Protein AF-A0ABD3TXV8-F1 (afdb_monomer)

Sequence (220 aa):
MASQEYPRRQKPVPALRGAANGRSPSETPSPRGVTNYAPSMDYSQDRVADPMIFTNEQMNDFKAKTVLKEAVDAVVNSFAKHTHGYGRADNPNTGIGAFRFMLEANRGR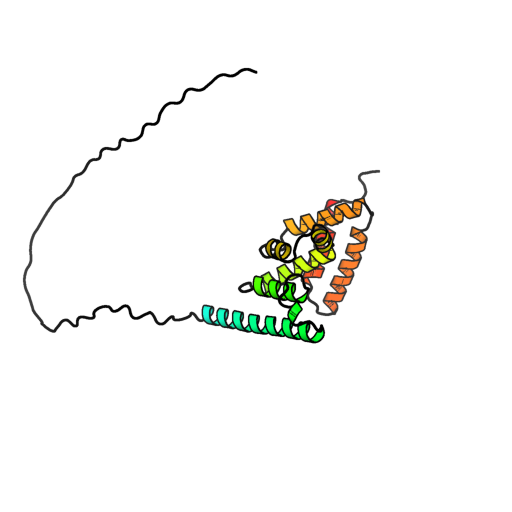TMLEFQELMTVFQLLHWNGSLKAMRERNCSRQEVLAHYSHRALDDDMRSQMALDWIAREQEAHGIIAKELVIAEKELETARLAGRELRFFKEKRDILALALSQIGPAESLA

Radius of gyration: 34.07 Å; Cα contacts (8 Å, |Δi|>4): 120; chains: 1; bounding box: 83×79×76 Å

Solvent-accessible surface area (backbone atoms only — not comparable to full-atom values): 13868 Å² total; per-residue (Å²): 142,82,88,84,83,85,83,91,85,79,91,89,85,89,88,86,83,87,84,88,90,89,84,89,87,90,89,88,85,87,86,90,87,84,89,83,92,82,83,88,79,8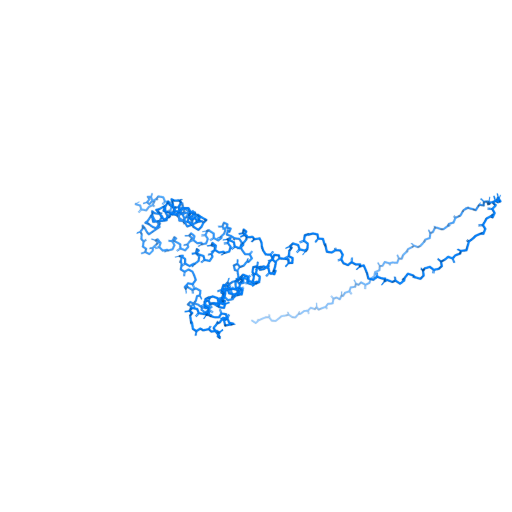3,72,78,81,71,83,69,74,73,77,82,76,68,48,74,64,58,52,49,49,52,50,51,56,48,55,48,49,53,51,51,51,49,53,52,50,53,50,28,67,75,64,82,32,75,83,40,48,81,36,54,91,32,78,54,9,39,49,51,51,52,56,61,75,47,66,94,56,54,71,64,59,51,50,44,43,53,37,50,54,51,49,35,51,73,76,38,51,52,57,54,38,49,76,69,68,51,48,68,64,57,53,47,62,65,44,69,84,48,74,88,42,71,68,57,43,50,54,54,12,51,60,50,48,58,45,32,76,79,38,78,63,46,55,65,53,50,37,57,51,31,52,52,50,33,51,54,30,56,77,67,72,45,84,54,64,57,37,50,52,55,33,51,30,39,53,51,28,51,66,75,69,53,75,98,76,85,84,126

Foldseek 3Di:
DDDDDDDDDDDDDDDDDDDDDDDDDDDDDDDDDDDDDDDDDDDPPDCDPDPPPQPPVNVVLVVVLVVLVVVLCVVLVVVCVVPVHPPQLCPCQHPNVVSSVLSVLCRPPDPVLSVQLVLLVVLCVVLCVVVVCVVVVNGSVNVCVVSSVDGCDPVVLVVSLVSVLVVCVVPPCPLVVQLVVLVVVLVVCVVVVHDRSNSVSSNVSSVVSDVVVPPPPPPD

Organism: Sinanodonta woodiana (NCBI:txid1069815)

Structure (mmCIF, N/CA/C/O backbone):
data_AF-A0ABD3TXV8-F1
#
_entry.id   AF-A0ABD3TXV8-F1
#
loop_
_atom_site.group_PDB
_atom_site.id
_atom_site.type_symbol
_atom_site.label_atom_id
_atom_site.label_alt_id
_atom_site.label_comp_id
_atom_site.label_asym_id
_atom_site.label_entity_id
_atom_site.label_seq_id
_atom_site.pdbx_PDB_ins_code
_atom_site.Cartn_x
_atom_site.Cartn_y
_atom_site.Cartn_z
_atom_site.occupancy
_atom_site.B_iso_or_equiv
_atom_site.auth_seq_id
_atom_site.auth_comp_id
_atom_site.auth_asym_id
_atom_site.auth_atom_id
_atom_site.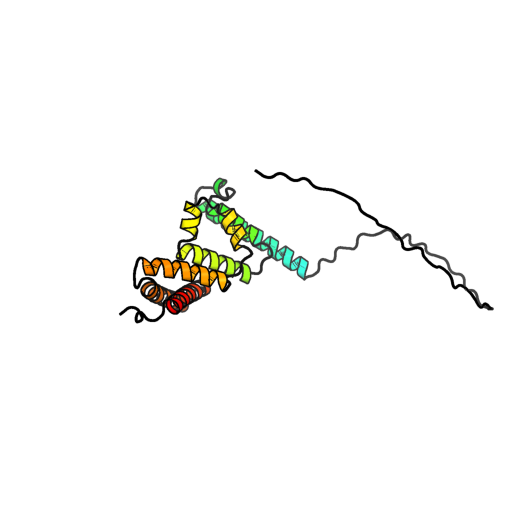pdbx_PDB_model_num
ATOM 1 N N . MET A 1 1 ? 45.110 23.191 27.241 1.00 42.59 1 MET A N 1
ATOM 2 C CA . MET A 1 1 ? 46.502 23.332 26.768 1.00 42.59 1 MET A CA 1
ATOM 3 C C . MET A 1 1 ? 47.372 22.353 27.537 1.00 42.59 1 MET A C 1
ATOM 5 O O . MET A 1 1 ? 47.633 22.591 28.704 1.00 42.59 1 MET A O 1
ATOM 9 N N . ALA A 1 2 ? 47.750 21.245 26.904 1.00 41.25 2 ALA A N 1
ATOM 10 C CA . ALA A 1 2 ? 48.888 20.409 27.281 1.00 41.25 2 ALA A CA 1
ATOM 11 C C . ALA A 1 2 ? 49.224 19.565 26.045 1.00 41.25 2 ALA A C 1
ATOM 13 O O . ALA A 1 2 ? 48.528 18.607 25.722 1.00 41.25 2 ALA A O 1
ATOM 14 N N . SER A 1 3 ? 50.219 20.030 25.296 1.00 38.28 3 SER A N 1
ATOM 15 C CA . SER A 1 3 ? 50.853 19.309 24.197 1.00 38.28 3 SER A CA 1
ATOM 16 C C . SER A 1 3 ? 51.766 18.235 24.775 1.00 38.28 3 SER A C 1
ATOM 18 O O . SER A 1 3 ? 52.514 18.536 25.703 1.00 38.28 3 SER A O 1
ATOM 20 N N . GLN A 1 4 ? 51.787 17.039 24.189 1.00 41.47 4 GLN A N 1
ATOM 21 C CA . GLN A 1 4 ? 53.011 16.239 24.153 1.00 41.47 4 GLN A CA 1
ATOM 22 C C . GLN A 1 4 ? 53.000 15.256 22.978 1.00 41.47 4 GLN A C 1
ATOM 24 O O . GLN A 1 4 ? 52.029 14.544 22.732 1.00 41.47 4 GLN A O 1
ATOM 29 N N . GLU A 1 5 ? 54.089 15.329 22.220 1.00 39.56 5 GLU A N 1
ATOM 30 C CA . GLU A 1 5 ? 54.368 14.666 20.953 1.00 39.56 5 GLU A CA 1
ATOM 31 C C . GLU A 1 5 ? 54.795 13.195 21.097 1.00 39.56 5 GLU A C 1
ATOM 33 O O . GLU A 1 5 ? 55.232 12.728 22.145 1.00 39.56 5 GLU A O 1
ATOM 38 N N . TYR A 1 6 ? 54.671 12.507 19.959 1.00 37.28 6 TYR A N 1
ATOM 39 C CA . TYR A 1 6 ? 55.022 11.127 19.609 1.00 37.28 6 TYR A CA 1
ATOM 40 C C . TYR A 1 6 ? 56.440 10.653 19.989 1.00 37.28 6 TYR A C 1
ATOM 42 O O . TYR A 1 6 ? 57.370 11.447 20.124 1.00 37.28 6 TYR A O 1
ATOM 50 N N . PRO A 1 7 ? 56.668 9.328 19.873 1.00 50.53 7 PRO A N 1
ATOM 51 C CA . PRO A 1 7 ? 57.601 8.922 18.819 1.00 50.53 7 PRO A CA 1
ATOM 52 C C . PRO A 1 7 ? 57.093 7.785 17.911 1.00 50.53 7 PRO A C 1
ATOM 54 O O . PRO A 1 7 ? 56.558 6.770 18.349 1.00 50.53 7 PRO A O 1
ATOM 57 N N . ARG A 1 8 ? 57.342 7.954 16.602 1.00 47.69 8 ARG A N 1
ATOM 58 C CA . ARG A 1 8 ? 57.384 6.883 15.589 1.00 47.69 8 ARG A CA 1
ATOM 59 C C . ARG A 1 8 ? 58.572 5.946 15.838 1.00 47.69 8 ARG A C 1
ATOM 61 O O . ARG A 1 8 ? 59.644 6.439 16.174 1.00 47.69 8 ARG A O 1
ATOM 68 N N . ARG A 1 9 ? 58.414 4.666 15.462 1.00 38.50 9 ARG A N 1
ATOM 69 C CA . ARG A 1 9 ? 59.369 3.727 14.796 1.00 38.50 9 ARG A CA 1
ATOM 70 C C . ARG A 1 9 ? 58.836 2.298 15.017 1.00 38.50 9 ARG A C 1
ATOM 72 O O . ARG A 1 9 ? 58.237 2.056 16.048 1.00 38.50 9 ARG A O 1
ATOM 79 N N . GLN A 1 10 ? 58.985 1.276 14.180 1.00 37.91 10 GLN A N 1
ATOM 80 C CA . GLN A 1 10 ? 59.489 1.017 12.826 1.00 37.91 10 GLN A CA 1
ATOM 81 C C . GLN A 1 10 ? 59.036 -0.436 12.523 1.00 37.91 10 GLN A C 1
ATOM 83 O O . GLN A 1 10 ? 58.938 -1.249 13.440 1.00 37.91 10 GLN A O 1
ATOM 88 N N . LYS A 1 11 ? 58.742 -0.765 11.259 1.00 49.22 11 LYS A N 1
ATOM 89 C CA . LYS A 1 11 ? 58.414 -2.135 10.808 1.00 49.22 11 LYS A CA 1
ATOM 90 C C . LYS A 1 11 ? 59.613 -3.086 10.972 1.00 49.22 11 LYS A C 1
ATOM 92 O O . LYS A 1 11 ? 60.744 -2.634 10.794 1.00 49.22 11 LYS A O 1
ATOM 97 N N . PRO A 1 12 ? 59.361 -4.399 11.121 1.00 39.66 12 PRO A N 1
ATOM 98 C CA . PRO A 1 12 ? 60.116 -5.357 10.308 1.00 39.66 12 PRO A CA 1
ATOM 99 C C . PRO A 1 12 ? 59.271 -6.527 9.755 1.00 39.66 12 PRO A C 1
ATOM 101 O O . PRO A 1 12 ? 58.493 -7.162 10.456 1.00 39.66 12 PRO A O 1
ATOM 104 N N . VAL A 1 13 ? 59.492 -6.825 8.476 1.00 44.31 13 VAL A N 1
ATOM 105 C CA . VAL A 1 13 ? 59.255 -8.086 7.733 1.00 44.31 13 VAL A CA 1
ATOM 106 C C . VAL A 1 13 ? 60.490 -8.178 6.805 1.00 44.31 13 VAL A C 1
ATOM 108 O O . VAL A 1 13 ? 60.903 -7.089 6.386 1.00 44.31 13 VAL A O 1
ATOM 111 N N . PRO A 1 14 ? 61.120 -9.325 6.436 1.00 44.91 14 PRO A N 1
ATOM 112 C CA . PRO A 1 14 ? 60.673 -10.737 6.432 1.00 44.91 14 PRO A CA 1
ATOM 113 C C . PRO A 1 14 ? 61.696 -11.766 6.985 1.00 44.91 14 PRO A C 1
ATOM 115 O O . PRO A 1 14 ? 62.888 -11.493 7.065 1.00 44.91 14 PRO A O 1
ATOM 118 N N . ALA A 1 15 ? 61.263 -13.014 7.214 1.00 39.38 15 ALA A N 1
ATOM 119 C CA . ALA A 1 15 ? 62.119 -14.194 7.018 1.00 39.38 15 ALA A CA 1
ATOM 120 C C . ALA A 1 15 ? 61.286 -15.483 6.898 1.00 39.38 15 ALA A C 1
ATOM 122 O O . ALA A 1 15 ? 60.708 -15.935 7.879 1.00 39.38 15 ALA A O 1
ATOM 123 N N . LEU A 1 16 ? 61.288 -16.121 5.725 1.00 40.47 16 LEU A N 1
ATOM 124 C CA . LEU A 1 16 ? 61.148 -17.576 5.627 1.00 40.47 16 LEU A CA 1
ATOM 125 C C . LEU A 1 16 ? 62.055 -18.075 4.500 1.00 40.47 16 LEU A C 1
ATOM 127 O O . LEU A 1 16 ? 61.792 -17.900 3.312 1.00 40.47 16 LEU A O 1
ATOM 131 N N . ARG A 1 17 ? 63.193 -18.622 4.935 1.00 38.59 17 ARG A N 1
ATOM 132 C CA . ARG A 1 17 ? 64.198 -19.329 4.143 1.00 38.59 17 ARG A CA 1
ATOM 133 C C . ARG A 1 17 ? 63.781 -20.800 4.068 1.00 38.59 17 ARG A C 1
ATOM 135 O O . ARG A 1 17 ? 63.318 -21.349 5.062 1.00 38.59 17 ARG A O 1
ATOM 142 N N . GLY A 1 18 ? 63.904 -21.384 2.878 1.00 35.66 18 GLY A N 1
ATOM 143 C CA . GLY A 1 18 ? 63.295 -22.662 2.513 1.00 35.66 18 GLY A CA 1
ATOM 144 C C . GLY A 1 18 ? 64.024 -23.932 2.942 1.00 35.66 18 GLY A C 1
ATOM 145 O O . GLY A 1 18 ? 64.991 -23.896 3.694 1.00 35.66 18 GLY A O 1
ATOM 146 N N . ALA A 1 19 ? 63.571 -25.049 2.373 1.00 36.72 19 ALA A N 1
ATOM 147 C CA . ALA A 1 19 ? 64.350 -26.266 2.182 1.00 36.72 19 ALA A CA 1
ATOM 148 C C . ALA A 1 19 ? 63.732 -27.085 1.038 1.00 36.72 19 ALA A C 1
ATOM 150 O O . ALA A 1 19 ? 62.544 -27.397 1.043 1.00 36.72 19 ALA A O 1
ATOM 151 N N . ALA A 1 20 ? 64.566 -27.388 0.049 1.00 39.12 20 ALA A N 1
ATOM 152 C CA . ALA A 1 20 ? 64.325 -28.316 -1.042 1.00 39.12 20 ALA A CA 1
ATOM 153 C C . ALA A 1 20 ? 64.875 -29.709 -0.689 1.00 39.12 20 ALA A C 1
ATOM 155 O O . ALA A 1 20 ? 65.820 -29.797 0.093 1.00 39.12 20 ALA A O 1
ATOM 156 N N . ASN A 1 21 ? 64.333 -30.741 -1.349 1.00 35.41 21 ASN A N 1
ATOM 157 C CA . ASN A 1 21 ? 65.003 -31.918 -1.941 1.00 35.41 21 ASN A CA 1
ATOM 158 C C . ASN A 1 21 ? 64.356 -33.272 -1.624 1.00 35.41 21 ASN A C 1
ATOM 160 O O . ASN A 1 21 ? 64.093 -33.614 -0.478 1.00 35.41 21 ASN A O 1
ATOM 164 N N . GLY A 1 22 ? 64.233 -34.076 -2.684 1.00 33.47 22 GLY A N 1
ATOM 165 C CA . GLY A 1 22 ? 64.006 -35.519 -2.636 1.00 33.47 22 GLY A CA 1
ATOM 166 C C . GLY A 1 22 ? 63.578 -36.059 -4.001 1.00 33.47 22 GLY A C 1
ATOM 167 O O . GLY A 1 22 ? 62.389 -36.140 -4.280 1.00 33.47 22 GLY A O 1
ATOM 168 N N . ARG A 1 23 ? 64.545 -36.386 -4.870 1.00 33.34 23 ARG A N 1
ATOM 169 C CA . ARG A 1 23 ? 64.344 -36.968 -6.209 1.00 33.34 23 ARG A CA 1
ATOM 170 C C . ARG A 1 23 ? 64.958 -38.376 -6.265 1.00 33.34 23 ARG A C 1
ATOM 172 O O . ARG A 1 23 ? 66.046 -38.558 -5.723 1.00 33.34 23 ARG A O 1
ATOM 179 N N . SER A 1 24 ? 64.312 -39.242 -7.063 1.00 36.69 24 SER A N 1
ATOM 180 C CA . SER A 1 24 ? 64.870 -40.366 -7.862 1.00 36.69 24 SER A CA 1
ATOM 181 C C . SER A 1 24 ? 65.019 -41.754 -7.186 1.00 36.69 24 SER A C 1
ATOM 183 O O . SER A 1 24 ? 65.118 -41.812 -5.965 1.00 36.69 24 SER A O 1
ATOM 185 N N . PRO A 1 25 ? 65.256 -42.855 -7.948 1.00 53.69 25 PRO A N 1
ATOM 186 C CA . PRO A 1 25 ? 64.592 -43.342 -9.186 1.00 53.69 25 PRO A CA 1
ATOM 187 C C . PRO A 1 25 ? 64.448 -44.899 -9.247 1.00 53.69 25 PRO A C 1
ATOM 189 O O . PRO A 1 25 ? 65.089 -45.606 -8.476 1.00 53.69 25 PRO A O 1
ATOM 192 N N . SER A 1 26 ? 63.734 -45.458 -10.240 1.00 33.78 26 SER A N 1
ATOM 193 C CA . SER A 1 26 ? 64.112 -46.756 -10.852 1.00 33.78 26 SER A CA 1
ATOM 194 C C . SER A 1 26 ? 63.500 -46.971 -12.251 1.00 33.78 26 SER A C 1
ATOM 196 O O . SER A 1 26 ? 62.313 -46.749 -12.480 1.00 33.78 26 SER A O 1
ATOM 198 N N . GLU A 1 27 ? 64.364 -47.375 -13.189 1.00 32.62 27 GLU A N 1
ATOM 199 C CA . GLU A 1 27 ? 64.138 -47.709 -14.608 1.00 32.62 27 GLU A CA 1
ATOM 200 C C . GLU A 1 27 ? 63.971 -49.241 -14.790 1.00 32.62 27 GLU A C 1
ATOM 202 O O . GLU A 1 27 ? 64.503 -50.013 -13.993 1.00 32.62 27 GLU A O 1
ATOM 207 N N . THR A 1 28 ? 63.244 -49.755 -15.797 1.00 41.62 28 THR A N 1
ATOM 208 C CA . THR A 1 28 ? 63.727 -50.342 -17.091 1.00 41.62 28 THR A CA 1
ATOM 209 C C . THR A 1 28 ? 62.677 -51.402 -17.590 1.00 41.62 28 THR A C 1
ATOM 211 O O . THR A 1 28 ? 61.709 -51.631 -16.868 1.00 41.62 28 THR A O 1
ATOM 214 N N . PRO A 1 29 ? 62.794 -52.098 -18.756 1.00 46.06 29 PRO A N 1
ATOM 215 C CA . PRO A 1 29 ? 62.494 -51.635 -20.123 1.00 46.06 29 PRO A CA 1
ATOM 216 C C . PRO A 1 29 ? 61.572 -52.587 -20.972 1.00 46.06 29 PRO A C 1
ATOM 218 O O . PRO A 1 29 ? 61.241 -53.698 -20.573 1.00 46.06 29 PRO A O 1
ATOM 221 N N . SER A 1 30 ? 61.183 -52.126 -22.178 1.00 36.72 30 SER A N 1
ATOM 222 C CA . SER A 1 30 ? 60.400 -52.771 -23.289 1.00 36.72 30 SER A CA 1
ATOM 223 C C . SER A 1 30 ? 61.138 -53.967 -23.982 1.00 36.72 30 SER A C 1
ATOM 225 O O . SER A 1 30 ? 62.305 -54.122 -23.613 1.00 36.72 30 SER A O 1
ATOM 227 N N . PRO A 1 31 ? 60.638 -54.760 -25.005 1.00 50.16 31 PRO A N 1
ATOM 228 C CA . PRO A 1 31 ? 60.031 -54.271 -26.286 1.00 50.16 31 PRO A CA 1
ATOM 229 C C . PRO A 1 31 ? 59.167 -55.226 -27.215 1.00 50.16 31 PRO A C 1
ATOM 231 O O . PRO A 1 31 ? 59.093 -56.433 -27.010 1.00 50.16 31 PRO A O 1
ATOM 234 N N . ARG A 1 32 ? 58.683 -54.661 -28.357 1.00 33.69 32 ARG A N 1
ATOM 235 C CA . ARG A 1 32 ? 58.218 -55.253 -29.670 1.00 33.69 32 ARG A CA 1
ATOM 236 C C . ARG A 1 32 ? 56.814 -55.893 -29.718 1.00 33.69 32 ARG A C 1
ATOM 238 O O . ARG A 1 32 ? 56.471 -56.650 -28.832 1.00 33.69 32 ARG A O 1
ATOM 245 N N . GLY A 1 33 ? 55.947 -55.746 -30.729 1.00 30.88 33 GLY A N 1
ATOM 246 C CA . GLY A 1 33 ? 55.825 -55.050 -32.031 1.00 30.88 33 GLY A CA 1
ATOM 247 C C . GLY A 1 33 ? 54.326 -55.178 -32.429 1.00 30.88 33 GLY A C 1
ATOM 248 O O . GLY A 1 33 ? 53.629 -55.993 -31.840 1.00 30.88 33 GLY A O 1
ATOM 249 N N . VAL A 1 34 ? 53.694 -54.329 -33.241 1.00 37.25 34 VAL A N 1
ATOM 250 C CA . VAL A 1 34 ? 53.628 -54.373 -34.712 1.00 37.25 34 VAL A CA 1
ATOM 251 C C . VAL A 1 34 ? 53.023 -53.040 -35.180 1.00 37.25 34 VAL A C 1
ATOM 253 O O . VAL A 1 34 ? 52.082 -52.513 -34.593 1.00 37.25 34 VAL A O 1
ATOM 256 N N . THR A 1 35 ? 53.609 -52.509 -36.242 1.00 33.50 35 THR A N 1
ATOM 257 C CA . THR A 1 35 ? 53.256 -51.298 -36.983 1.00 33.50 35 THR A CA 1
ATOM 258 C C . THR A 1 35 ? 51.917 -51.414 -37.712 1.00 33.50 35 THR A C 1
ATOM 260 O O . THR A 1 35 ? 51.685 -52.429 -38.358 1.00 33.50 35 THR A O 1
ATOM 263 N N . ASN A 1 36 ? 51.126 -50.339 -37.751 1.00 34.50 36 ASN A N 1
ATOM 264 C CA . ASN A 1 36 ? 50.298 -50.008 -38.915 1.00 34.50 36 ASN A CA 1
ATOM 265 C C . ASN A 1 36 ? 50.259 -48.482 -39.090 1.00 34.50 36 ASN A C 1
ATOM 267 O O . ASN A 1 36 ? 49.802 -47.749 -38.218 1.00 34.50 36 ASN A O 1
ATOM 271 N N . TYR A 1 37 ? 50.804 -48.03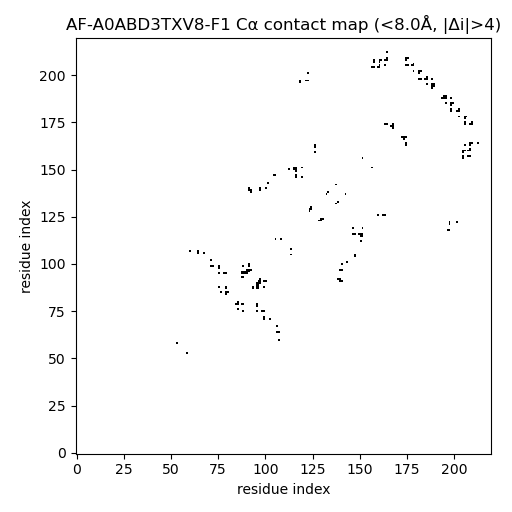2 -40.219 1.00 33.34 37 TYR A N 1
ATOM 272 C CA . TYR A 1 37 ? 50.767 -46.661 -40.720 1.00 33.34 37 TYR A CA 1
ATOM 273 C C . TYR A 1 37 ? 49.397 -46.370 -41.353 1.00 33.34 37 TYR A C 1
ATOM 275 O O . TYR A 1 37 ? 48.982 -47.112 -42.240 1.00 33.34 37 TYR A O 1
ATOM 283 N N . ALA A 1 38 ? 48.756 -45.261 -40.972 1.00 38.53 38 ALA A N 1
ATOM 284 C CA . ALA A 1 38 ? 47.851 -44.465 -41.816 1.00 38.53 38 ALA A CA 1
ATOM 285 C C . ALA A 1 38 ? 47.702 -43.044 -41.213 1.00 38.53 38 ALA A C 1
ATOM 287 O O . ALA A 1 38 ? 47.851 -42.895 -40.001 1.00 38.53 38 ALA A O 1
ATOM 288 N N . PRO A 1 39 ? 47.511 -41.992 -42.031 1.00 43.53 39 PRO A N 1
ATOM 289 C CA . PRO A 1 39 ? 48.156 -40.697 -41.819 1.00 43.53 39 PRO A CA 1
ATOM 290 C C . PRO A 1 39 ? 47.372 -39.701 -40.954 1.00 43.53 39 PRO A C 1
ATOM 292 O O . PRO A 1 39 ? 46.145 -39.683 -40.920 1.00 43.53 39 PRO A O 1
ATOM 295 N N . SER A 1 40 ? 48.143 -38.831 -40.299 1.00 43.00 40 SER A N 1
ATOM 296 C CA . SER A 1 40 ? 47.732 -37.670 -39.511 1.00 43.00 40 SER A CA 1
ATOM 297 C C . SER A 1 40 ? 46.898 -36.680 -40.328 1.00 43.00 40 SER A C 1
ATOM 299 O O . SER A 1 40 ? 47.413 -36.055 -41.257 1.00 43.00 40 SER A O 1
ATOM 301 N N . MET A 1 41 ? 45.636 -36.500 -39.940 1.00 40.38 41 MET A N 1
ATOM 302 C CA . MET A 1 41 ? 44.813 -35.370 -40.362 1.00 40.38 41 MET A CA 1
ATOM 303 C C . MET A 1 41 ? 44.948 -34.283 -39.292 1.00 40.38 41 MET A C 1
ATOM 305 O O . MET A 1 41 ? 44.376 -34.376 -38.208 1.00 40.38 41 MET A O 1
ATOM 309 N N . ASP A 1 42 ? 45.803 -33.310 -39.586 1.00 41.31 42 ASP A N 1
ATOM 310 C CA . ASP A 1 42 ? 45.979 -32.080 -38.823 1.00 41.31 42 ASP A CA 1
ATOM 311 C C . ASP A 1 42 ? 44.688 -31.253 -38.909 1.00 41.31 42 ASP A C 1
ATOM 313 O O . ASP A 1 42 ? 44.420 -30.597 -39.915 1.00 41.31 42 ASP A O 1
ATOM 317 N N . TYR A 1 43 ? 43.851 -31.331 -37.874 1.00 35.41 43 TYR A N 1
ATOM 318 C CA . TYR A 1 43 ? 42.832 -30.318 -37.630 1.00 35.41 43 TYR A CA 1
ATOM 319 C C . TYR A 1 43 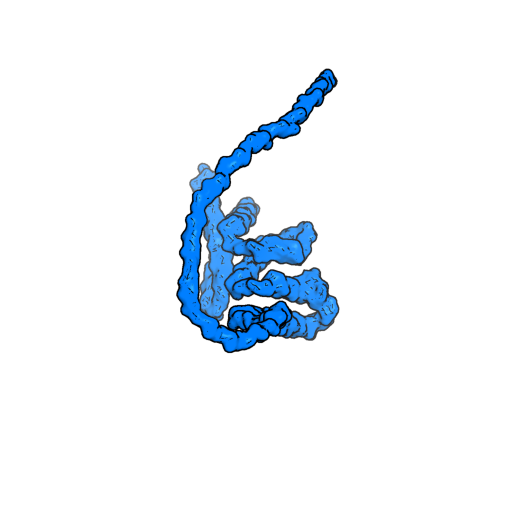? 43.446 -29.266 -36.717 1.00 35.41 43 TYR A C 1
ATOM 321 O O . TYR A 1 43 ? 43.371 -29.345 -35.490 1.00 35.41 43 TYR A O 1
ATOM 329 N N . SER A 1 44 ? 44.041 -28.260 -37.355 1.00 40.25 44 SER A N 1
ATOM 330 C CA . SER A 1 44 ? 44.192 -26.935 -36.772 1.00 40.25 44 SER A CA 1
ATOM 331 C C . SER A 1 44 ? 42.846 -26.534 -36.169 1.00 40.25 44 SER A C 1
ATOM 333 O O . SER A 1 44 ? 41.843 -26.387 -36.868 1.00 40.25 44 SER A O 1
ATOM 335 N N . GLN A 1 45 ? 42.815 -26.455 -34.841 1.00 39.94 45 GLN A N 1
ATOM 336 C CA . GLN A 1 45 ? 41.642 -26.107 -34.058 1.00 39.94 45 GLN A CA 1
ATOM 337 C C . GLN A 1 45 ? 41.387 -24.605 -34.190 1.00 39.94 45 GLN A C 1
ATOM 339 O O . GLN A 1 45 ? 41.663 -23.817 -33.285 1.00 39.94 45 GLN A O 1
ATOM 344 N N . ASP A 1 46 ? 40.864 -24.214 -35.349 1.00 36.81 46 ASP A N 1
ATOM 345 C CA . ASP A 1 46 ? 40.173 -22.948 -35.509 1.00 36.81 46 ASP A CA 1
ATOM 346 C C . ASP A 1 46 ? 38.995 -22.956 -34.536 1.00 36.81 46 ASP A C 1
ATOM 348 O O . ASP A 1 46 ? 38.116 -23.821 -34.587 1.00 36.81 46 ASP A O 1
ATOM 352 N N . ARG A 1 47 ? 39.006 -22.003 -33.598 1.00 51.19 47 ARG A N 1
ATOM 353 C CA . ARG A 1 47 ? 37.884 -21.707 -32.706 1.00 51.19 47 ARG A CA 1
ATOM 354 C C . ARG A 1 47 ? 36.714 -21.216 -33.553 1.00 51.19 47 ARG A C 1
ATOM 356 O O . ARG A 1 47 ? 36.474 -20.016 -33.666 1.00 51.19 47 ARG A O 1
ATOM 363 N N . VAL A 1 48 ? 35.999 -22.150 -34.164 1.00 37.12 48 VAL A N 1
ATOM 364 C CA . VAL A 1 48 ? 34.659 -21.917 -34.680 1.00 37.12 48 VAL A CA 1
ATOM 365 C C . VAL A 1 48 ? 33.809 -21.500 -33.488 1.00 37.12 48 VAL A C 1
ATOM 367 O O . VAL A 1 48 ? 33.770 -22.187 -32.468 1.00 37.12 48 VAL A O 1
ATOM 370 N N . ALA A 1 49 ? 33.234 -20.302 -33.573 1.00 45.16 49 ALA A N 1
ATOM 371 C CA . ALA A 1 49 ? 32.319 -19.792 -32.570 1.00 45.16 49 ALA A CA 1
ATOM 372 C C . ALA A 1 49 ? 31.249 -20.857 -32.310 1.00 45.16 49 ALA A C 1
ATOM 374 O O . ALA A 1 49 ? 30.581 -21.287 -33.254 1.00 45.16 49 ALA A O 1
ATOM 375 N N . ASP A 1 50 ? 31.124 -21.288 -31.052 1.00 41.94 50 ASP A N 1
ATOM 376 C CA . ASP A 1 50 ? 30.019 -22.136 -30.617 1.00 41.94 50 ASP A CA 1
ATOM 377 C C . ASP A 1 50 ? 28.725 -21.519 -31.166 1.00 41.94 50 ASP A C 1
ATOM 379 O O . ASP A 1 50 ? 28.484 -20.323 -30.939 1.00 41.94 50 ASP A O 1
ATOM 383 N N . PRO A 1 51 ? 27.887 -22.267 -31.907 1.00 49.84 51 PRO A N 1
ATOM 384 C CA . PRO A 1 51 ? 26.547 -21.791 -32.182 1.00 49.84 51 PRO A CA 1
ATOM 385 C C . PRO A 1 51 ? 25.911 -21.572 -30.813 1.00 49.84 51 PRO A C 1
ATOM 387 O O . PRO A 1 51 ? 25.763 -22.519 -30.046 1.00 49.84 51 PRO A O 1
ATOM 390 N N . MET A 1 52 ? 25.613 -20.316 -30.473 1.00 48.62 52 MET A N 1
ATOM 391 C CA . MET A 1 52 ? 24.934 -19.946 -29.233 1.00 48.62 52 MET A CA 1
ATOM 392 C C . MET A 1 52 ? 23.590 -20.680 -29.193 1.00 48.62 52 MET A C 1
ATOM 394 O O . MET A 1 52 ? 22.582 -20.175 -29.689 1.00 48.62 52 MET A O 1
ATOM 398 N N . ILE A 1 53 ? 23.580 -21.896 -28.640 1.00 54.94 53 ILE A N 1
ATOM 399 C CA . ILE A 1 53 ? 22.371 -22.632 -28.303 1.00 54.94 53 ILE A CA 1
ATOM 400 C C . ILE A 1 53 ? 21.774 -21.863 -27.136 1.00 54.9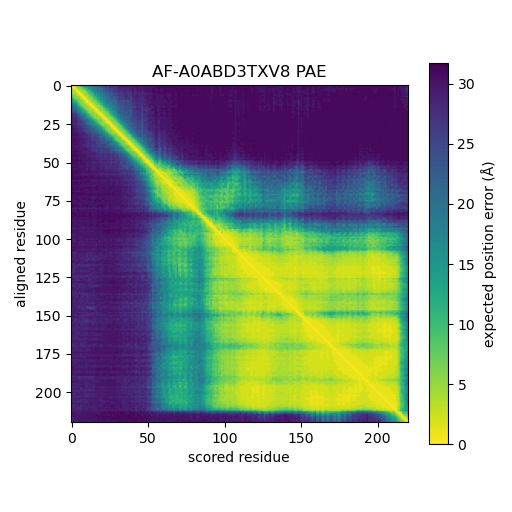4 53 ILE A C 1
ATOM 402 O O . ILE A 1 53 ? 22.114 -22.079 -25.974 1.00 54.94 53 ILE A O 1
ATOM 406 N N . PHE A 1 54 ? 20.919 -20.901 -27.470 1.00 53.94 54 PHE A N 1
ATOM 407 C CA . PHE A 1 54 ? 20.071 -20.259 -26.488 1.00 53.94 54 PHE A CA 1
ATOM 408 C C . PHE A 1 54 ? 19.216 -21.350 -25.854 1.00 53.94 54 PHE A C 1
ATOM 410 O O . PHE A 1 54 ? 18.488 -22.067 -26.547 1.00 53.94 54 PHE A O 1
ATOM 417 N N . THR A 1 55 ? 19.320 -21.508 -24.538 1.00 65.00 55 THR A N 1
ATOM 418 C CA . THR A 1 55 ? 18.466 -22.458 -23.834 1.00 65.00 55 THR A CA 1
ATOM 419 C C . THR A 1 55 ? 17.010 -22.023 -24.003 1.00 65.00 55 THR A C 1
ATOM 421 O O . THR A 1 55 ? 16.706 -20.834 -24.154 1.00 65.00 55 THR A O 1
ATOM 424 N N . ASN A 1 56 ? 16.083 -22.984 -23.974 1.00 60.66 56 ASN A N 1
ATOM 425 C CA . ASN A 1 56 ? 14.644 -22.709 -24.074 1.00 60.66 56 ASN A CA 1
ATOM 426 C C . ASN A 1 56 ? 14.198 -21.622 -23.072 1.00 60.66 56 ASN A C 1
ATOM 428 O O . ASN A 1 56 ? 13.313 -20.822 -23.357 1.00 60.66 56 ASN A O 1
ATOM 432 N N . GLU A 1 57 ? 14.876 -21.554 -21.929 1.00 57.56 57 GLU A N 1
ATOM 433 C CA . GLU A 1 57 ? 14.694 -20.563 -20.875 1.00 57.56 57 GLU A CA 1
ATOM 434 C C . GLU A 1 57 ? 15.155 -19.153 -21.281 1.00 57.56 57 GLU A C 1
ATOM 436 O O . GLU A 1 57 ? 14.402 -18.197 -21.111 1.00 57.56 57 GLU A O 1
ATOM 441 N N . GLN A 1 58 ? 16.318 -19.010 -21.925 1.00 54.12 58 GLN A N 1
ATOM 442 C CA . GLN A 1 58 ? 16.789 -17.717 -22.441 1.00 54.12 58 GLN A CA 1
ATOM 443 C C . GLN A 1 58 ? 15.931 -17.206 -23.610 1.00 54.12 58 GLN A C 1
ATOM 445 O O . GLN A 1 58 ? 15.698 -16.003 -23.735 1.00 54.12 58 GLN A O 1
ATOM 450 N N . MET A 1 59 ? 15.421 -18.105 -24.460 1.00 54.12 59 MET A N 1
ATOM 451 C CA . MET A 1 59 ? 14.479 -17.735 -25.524 1.00 54.12 59 MET A CA 1
ATOM 452 C C . MET A 1 59 ? 13.125 -17.295 -24.960 1.00 54.12 59 MET A C 1
ATOM 454 O O . MET A 1 59 ? 12.516 -16.361 -25.487 1.00 54.12 59 MET A O 1
ATOM 458 N N . ASN A 1 60 ? 12.643 -17.959 -23.906 1.00 62.44 60 ASN A N 1
ATOM 459 C CA . ASN A 1 60 ? 11.379 -17.618 -23.260 1.00 62.44 60 ASN A CA 1
ATOM 460 C C . ASN A 1 60 ? 11.478 -16.278 -22.517 1.00 62.44 60 ASN A C 1
ATOM 462 O O . ASN A 1 60 ? 10.591 -15.437 -22.642 1.00 62.44 60 ASN A O 1
ATOM 466 N N . ASP A 1 61 ? 12.599 -16.035 -21.840 1.00 62.88 61 ASP A N 1
ATOM 467 C CA . ASP A 1 61 ? 12.911 -14.763 -21.190 1.00 62.88 61 ASP A CA 1
ATOM 468 C C . ASP A 1 61 ? 13.044 -13.613 -22.206 1.00 62.88 61 ASP A C 1
ATOM 470 O O . ASP A 1 61 ? 12.461 -12.544 -22.024 1.00 62.88 61 ASP A O 1
ATOM 474 N N . PHE A 1 62 ? 13.711 -13.835 -23.344 1.00 58.34 62 PHE A N 1
ATOM 475 C CA . PHE A 1 62 ? 13.784 -12.840 -24.419 1.00 58.34 62 PHE A CA 1
ATOM 476 C C . PHE A 1 62 ? 12.402 -12.508 -25.003 1.00 58.34 62 PHE A C 1
ATOM 478 O O . PHE A 1 62 ? 12.068 -11.337 -25.194 1.00 58.34 62 PHE A O 1
ATOM 485 N N . LYS A 1 63 ? 11.566 -13.523 -25.252 1.00 54.03 63 LYS A N 1
ATOM 486 C CA . LYS A 1 63 ? 10.186 -13.326 -25.723 1.00 54.03 63 LYS A CA 1
ATOM 487 C C . LYS A 1 63 ? 9.344 -12.577 -24.690 1.00 54.03 63 LYS A C 1
ATOM 489 O O . LYS A 1 63 ? 8.673 -11.616 -25.057 1.00 54.03 63 LYS A O 1
ATOM 494 N N . ALA A 1 64 ? 9.433 -12.936 -23.411 1.00 59.41 64 ALA A N 1
ATOM 495 C CA . ALA A 1 64 ? 8.741 -12.241 -22.326 1.00 59.41 64 ALA A CA 1
ATOM 496 C C . ALA A 1 64 ? 9.188 -10.773 -22.200 1.00 59.41 64 ALA A C 1
ATOM 498 O O . ALA A 1 64 ? 8.353 -9.878 -22.077 1.00 59.41 64 ALA A O 1
ATOM 499 N N . LYS A 1 65 ? 10.494 -10.499 -22.318 1.00 62.12 65 LYS A N 1
ATOM 500 C CA . LYS A 1 65 ? 11.065 -9.140 -22.301 1.00 62.12 65 LYS A CA 1
ATOM 501 C C . LYS A 1 65 ? 10.616 -8.280 -23.484 1.00 62.12 65 LYS A C 1
ATOM 503 O O . LYS A 1 65 ? 10.499 -7.061 -23.319 1.00 62.12 65 LYS A O 1
ATOM 508 N N . THR A 1 66 ? 10.388 -8.887 -24.648 1.00 60.03 66 THR A N 1
ATOM 509 C CA . THR A 1 66 ? 9.879 -8.213 -25.854 1.00 60.03 66 THR A CA 1
ATOM 510 C C . THR A 1 66 ? 8.381 -7.944 -25.750 1.00 60.03 66 THR A C 1
ATOM 512 O O . THR A 1 66 ? 7.971 -6.800 -25.914 1.00 60.03 66 THR A O 1
ATOM 515 N N . VAL A 1 67 ? 7.580 -8.942 -25.361 1.00 63.03 67 VAL A N 1
ATOM 516 C CA . VAL A 1 67 ? 6.129 -8.789 -25.146 1.00 63.03 67 VAL A CA 1
ATOM 517 C C . VAL A 1 67 ? 5.841 -7.743 -24.069 1.00 63.03 67 VAL A C 1
ATOM 519 O O . VAL A 1 67 ? 4.957 -6.907 -24.239 1.00 63.03 67 VAL A O 1
ATOM 522 N N . LEU A 1 68 ? 6.621 -7.730 -22.983 1.00 64.38 68 LEU A N 1
ATOM 523 C CA . LEU A 1 68 ? 6.500 -6.704 -21.955 1.00 64.38 68 LEU A CA 1
ATOM 524 C C . LEU A 1 68 ? 6.838 -5.323 -22.521 1.00 64.38 68 LEU A C 1
ATOM 526 O O . LEU A 1 68 ? 6.068 -4.398 -22.317 1.00 64.38 68 LEU A O 1
ATOM 530 N N . LYS A 1 69 ? 7.931 -5.173 -23.280 1.00 65.44 69 LYS A N 1
ATOM 531 C CA . LYS A 1 69 ? 8.277 -3.890 -23.916 1.00 65.44 69 LYS A CA 1
ATOM 532 C C . LYS A 1 69 ? 7.134 -3.369 -24.792 1.00 65.44 69 LYS A C 1
ATOM 534 O O . LYS A 1 69 ? 6.742 -2.217 -24.657 1.00 65.44 69 LYS A O 1
ATOM 539 N N . GLU A 1 70 ? 6.572 -4.230 -25.633 1.00 69.56 70 GLU A N 1
ATOM 540 C CA . GLU A 1 70 ? 5.459 -3.883 -26.518 1.00 69.56 70 GLU A CA 1
ATOM 541 C C . GLU A 1 70 ? 4.188 -3.526 -25.739 1.00 69.56 70 GLU A C 1
ATOM 543 O O . GLU A 1 70 ? 3.514 -2.560 -26.087 1.00 69.56 70 GLU A O 1
ATOM 548 N N . ALA A 1 71 ? 3.884 -4.237 -24.649 1.00 61.00 71 ALA A N 1
ATOM 549 C CA . ALA A 1 71 ? 2.751 -3.928 -23.778 1.00 61.00 71 ALA A CA 1
ATOM 550 C C . ALA A 1 71 ? 2.929 -2.587 -23.046 1.00 61.00 71 ALA A C 1
ATOM 552 O O . ALA A 1 71 ? 1.993 -1.793 -22.965 1.00 61.00 71 ALA A O 1
ATOM 553 N N . VAL A 1 72 ? 4.137 -2.308 -22.551 1.00 66.06 72 VAL A N 1
ATOM 554 C CA . VAL A 1 72 ? 4.493 -1.039 -21.901 1.00 66.06 72 VAL A CA 1
ATOM 555 C C . VAL A 1 72 ? 4.357 0.110 -22.892 1.00 66.06 72 VAL A C 1
ATOM 557 O O . VAL A 1 72 ? 3.668 1.088 -22.606 1.00 66.06 72 VAL A O 1
ATOM 560 N N . ASP A 1 73 ? 4.947 -0.030 -24.079 1.00 69.88 73 ASP A N 1
ATOM 561 C CA . ASP A 1 73 ? 4.859 0.976 -25.132 1.00 69.88 73 ASP A CA 1
ATOM 562 C C . ASP A 1 73 ? 3.407 1.158 -25.602 1.00 69.88 73 ASP A C 1
ATOM 564 O O . ASP A 1 73 ? 2.971 2.289 -25.811 1.00 69.88 73 ASP A O 1
ATOM 568 N N . ALA A 1 74 ? 2.611 0.089 -25.697 1.00 64.50 74 ALA A N 1
ATOM 569 C CA . ALA A 1 74 ? 1.195 0.167 -26.053 1.00 64.50 74 ALA A CA 1
ATOM 570 C C . ALA A 1 74 ? 0.356 0.907 -24.997 1.00 64.50 74 ALA A C 1
ATOM 572 O O . ALA A 1 74 ? -0.462 1.753 -25.364 1.00 64.50 74 ALA A O 1
ATOM 573 N N . VAL A 1 75 ? 0.566 0.640 -23.702 1.00 62.47 75 VAL A N 1
ATO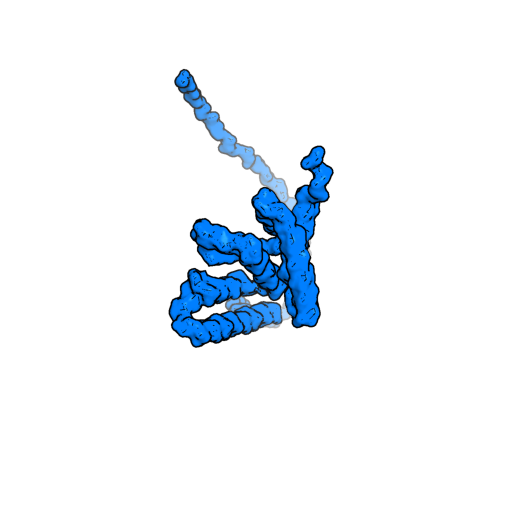M 574 C CA . VAL A 1 75 ? -0.151 1.322 -22.609 1.00 62.47 75 VAL A CA 1
ATOM 575 C C . VAL A 1 75 ? 0.289 2.781 -22.491 1.00 62.47 75 VAL A C 1
ATOM 577 O O . VAL A 1 75 ? -0.542 3.677 -22.373 1.00 62.47 75 VAL A O 1
ATOM 580 N N . VAL A 1 76 ? 1.587 3.063 -22.589 1.00 66.00 76 VAL A N 1
ATOM 581 C CA . VAL A 1 76 ? 2.095 4.441 -22.565 1.00 66.00 76 VAL A CA 1
ATOM 582 C C . VAL A 1 76 ? 1.562 5.235 -23.761 1.00 66.00 76 VAL A C 1
ATOM 584 O O . VAL A 1 76 ? 1.100 6.365 -23.592 1.00 66.00 76 VAL A O 1
ATOM 587 N N . ASN A 1 77 ? 1.542 4.633 -24.953 1.00 64.31 77 ASN A N 1
ATOM 588 C CA . ASN A 1 77 ? 1.004 5.262 -26.156 1.00 64.31 77 ASN A CA 1
ATOM 589 C C . ASN A 1 77 ? -0.518 5.454 -26.092 1.00 64.31 77 ASN A C 1
ATOM 591 O O . ASN A 1 77 ? -1.014 6.468 -26.584 1.00 64.31 77 ASN A O 1
ATOM 595 N N . SER A 1 78 ? -1.277 4.526 -25.498 1.00 61.22 78 SER A N 1
ATOM 596 C CA . SER A 1 78 ? -2.732 4.678 -25.350 1.00 61.22 78 SER A CA 1
ATOM 597 C C . SER A 1 78 ? -3.085 5.809 -24.380 1.00 61.22 78 SER A C 1
ATOM 599 O O . SER A 1 78 ? -3.943 6.638 -24.693 1.00 61.22 78 SER A O 1
ATOM 601 N N . PHE A 1 79 ? -2.353 5.937 -23.271 1.00 55.31 79 PHE A N 1
ATOM 602 C CA . PHE A 1 79 ? -2.500 7.059 -22.343 1.00 55.31 79 PHE A CA 1
ATOM 603 C C . PHE A 1 79 ? -2.065 8.393 -22.965 1.00 55.31 79 PHE A C 1
ATOM 605 O O . PHE A 1 79 ? -2.802 9.373 -22.875 1.00 55.31 79 PHE A O 1
ATOM 612 N N . ALA A 1 80 ? -0.922 8.446 -23.656 1.00 60.72 80 ALA A N 1
ATOM 613 C CA . ALA A 1 80 ? -0.435 9.673 -24.293 1.00 60.72 80 ALA A CA 1
ATOM 614 C C . ALA A 1 80 ? -1.398 10.214 -25.369 1.00 60.72 80 ALA A C 1
ATOM 616 O O . ALA A 1 80 ? -1.559 11.433 -25.490 1.00 60.72 80 ALA A O 1
ATOM 617 N N . LYS A 1 81 ? -2.071 9.314 -26.107 1.00 60.94 81 LYS A N 1
ATOM 618 C CA . LYS A 1 81 ? -3.120 9.647 -27.088 1.00 60.94 81 LYS A CA 1
ATOM 619 C C . LYS A 1 81 ? -4.373 10.226 -26.429 1.00 60.94 81 LYS A C 1
ATOM 621 O O . LYS A 1 81 ? -4.924 11.194 -26.940 1.00 60.94 81 LYS A O 1
ATOM 626 N N . HIS A 1 82 ? -4.794 9.686 -25.284 1.00 53.25 82 HIS A N 1
ATOM 627 C CA . HIS A 1 82 ? -5.961 10.195 -24.557 1.00 53.25 82 HIS A CA 1
ATOM 628 C C . HIS A 1 82 ? -5.703 11.521 -23.823 1.00 53.25 82 HIS A C 1
ATOM 630 O O . HIS A 1 82 ? -6.646 12.272 -23.587 1.00 53.25 82 HIS A O 1
ATOM 636 N N . THR A 1 83 ? -4.449 11.845 -23.482 1.00 52.81 83 THR A N 1
ATOM 637 C CA . THR A 1 83 ? -4.119 13.039 -22.681 1.00 52.81 83 THR A CA 1
ATOM 638 C C . THR A 1 83 ? -3.424 14.175 -23.452 1.00 52.81 83 THR A C 1
ATOM 640 O O . THR A 1 83 ? -2.806 15.025 -22.817 1.00 52.81 83 THR A O 1
ATOM 643 N N . HIS A 1 84 ? -3.490 14.221 -24.791 1.00 49.59 84 HIS A N 1
ATOM 644 C CA . HIS A 1 84 ? -2.898 15.282 -25.640 1.00 49.59 84 HIS A CA 1
ATOM 645 C C . HIS A 1 84 ? -1.407 15.609 -25.366 1.00 49.59 84 HIS A C 1
ATOM 647 O O . HIS A 1 84 ? -0.986 16.757 -25.481 1.00 49.59 84 HIS A O 1
ATOM 653 N N . GLY A 1 85 ? -0.568 14.628 -25.008 1.00 49.97 85 GLY A N 1
ATOM 654 C CA . GLY A 1 85 ? 0.794 14.923 -24.535 1.00 49.97 85 GLY A CA 1
ATOM 655 C C . GLY A 1 85 ? 1.850 13.896 -24.917 1.00 49.97 85 GLY A C 1
ATOM 656 O O . GLY A 1 85 ? 2.389 13.234 -24.035 1.00 49.97 85 GLY A O 1
ATOM 657 N N . TYR A 1 86 ? 2.197 13.798 -26.204 1.00 47.88 86 TYR A N 1
ATOM 658 C CA . TYR A 1 86 ? 3.256 12.895 -26.688 1.00 47.88 86 TYR A CA 1
ATOM 659 C C . TYR A 1 86 ? 4.633 13.217 -26.063 1.00 47.88 86 TYR A C 1
ATOM 661 O O . TYR A 1 86 ? 5.344 12.312 -25.647 1.00 47.88 86 TYR A O 1
ATOM 669 N N . GLY A 1 87 ? 4.964 14.500 -25.853 1.00 49.53 87 GLY A N 1
ATOM 670 C CA . GLY A 1 87 ? 6.210 14.930 -25.186 1.00 49.53 87 GLY A CA 1
ATOM 671 C C . GLY A 1 87 ? 6.227 14.770 -23.658 1.00 49.53 87 GLY A C 1
ATOM 672 O O . GLY A 1 87 ? 7.212 15.099 -23.003 1.00 49.53 87 GLY A O 1
ATOM 673 N N . ARG A 1 88 ? 5.129 14.288 -23.061 1.00 51.66 88 ARG A N 1
ATOM 674 C CA . ARG A 1 88 ? 4.991 14.102 -21.611 1.00 51.66 88 ARG A CA 1
ATOM 675 C C . ARG A 1 88 ? 5.459 12.707 -21.173 1.00 51.66 88 ARG A C 1
ATOM 677 O O . ARG A 1 88 ? 5.836 12.546 -20.017 1.00 51.66 88 ARG A O 1
ATOM 684 N N . ALA A 1 89 ? 5.458 11.727 -22.080 1.00 52.44 89 ALA A N 1
ATOM 685 C CA . ALA A 1 89 ? 5.765 10.326 -21.789 1.00 52.44 89 ALA A CA 1
ATOM 686 C C . ALA A 1 89 ? 7.245 10.058 -21.464 1.00 52.44 89 ALA A C 1
ATOM 688 O O . ALA A 1 89 ? 7.524 9.139 -20.699 1.00 52.44 89 ALA A O 1
ATOM 689 N N . ASP A 1 90 ? 8.163 10.875 -21.985 1.00 57.41 90 ASP A N 1
ATOM 690 C CA . ASP A 1 90 ? 9.607 10.741 -21.728 1.00 57.41 90 ASP A CA 1
ATOM 691 C C . ASP A 1 90 ? 10.067 11.531 -20.495 1.00 57.41 90 ASP A C 1
ATOM 693 O O . ASP A 1 90 ? 11.175 11.344 -19.999 1.00 57.41 90 ASP A O 1
ATOM 697 N N . ASN A 1 91 ? 9.212 12.411 -19.962 1.00 61.66 91 ASN A N 1
ATOM 698 C CA . ASN A 1 91 ? 9.511 13.148 -18.743 1.00 61.66 91 ASN A CA 1
ATOM 699 C C . ASN A 1 91 ? 9.105 12.307 -17.512 1.00 61.66 91 ASN A C 1
ATOM 701 O O . ASN A 1 91 ? 7.905 12.152 -17.256 1.00 61.66 91 ASN A O 1
ATOM 705 N N . PRO A 1 92 ? 10.064 11.822 -16.697 1.00 59.34 92 PRO A N 1
ATOM 706 C CA . PRO A 1 92 ? 9.789 10.963 -15.541 1.00 59.34 92 PRO A CA 1
ATOM 707 C C . PRO A 1 92 ? 8.986 11.669 -14.437 1.00 59.34 92 PRO A C 1
ATOM 709 O O . PRO A 1 92 ? 8.384 11.016 -13.585 1.00 59.34 92 PRO A O 1
ATOM 712 N N . ASN A 1 93 ? 8.909 13.004 -14.465 1.00 61.72 93 ASN A N 1
ATOM 713 C CA . ASN A 1 93 ? 8.122 13.793 -13.514 1.00 61.72 93 ASN A CA 1
ATOM 714 C C . ASN A 1 93 ? 6.620 13.799 -13.833 1.00 61.72 93 ASN A C 1
ATOM 716 O O . ASN A 1 93 ? 5.811 14.350 -13.082 1.00 61.72 93 ASN A O 1
ATOM 720 N N . THR A 1 94 ? 6.213 13.180 -14.938 1.00 68.81 94 THR A N 1
ATOM 721 C CA . THR A 1 94 ? 4.818 13.094 -15.363 1.00 68.81 94 THR A CA 1
ATOM 722 C C . THR A 1 94 ? 4.237 11.735 -14.990 1.00 68.81 94 THR A C 1
ATOM 724 O O . THR A 1 94 ? 4.970 10.768 -14.792 1.00 68.81 94 THR A O 1
ATOM 727 N N . GLY A 1 95 ? 2.909 11.642 -14.819 1.00 65.25 95 GLY A N 1
ATOM 728 C CA . GLY A 1 95 ? 2.249 10.368 -14.475 1.00 65.25 95 GLY A CA 1
ATOM 729 C C . GLY A 1 95 ? 2.599 9.243 -15.451 1.00 65.25 95 GLY A C 1
ATOM 730 O O . GLY A 1 95 ? 2.858 8.124 -15.029 1.00 65.25 95 GLY A O 1
ATOM 731 N N . ILE A 1 96 ? 2.698 9.588 -16.737 1.00 70.81 96 ILE A N 1
ATOM 732 C CA . ILE A 1 96 ? 3.004 8.659 -17.826 1.00 70.81 96 ILE A CA 1
ATOM 733 C C . ILE A 1 96 ? 4.478 8.236 -17.791 1.00 70.81 96 ILE A C 1
ATOM 735 O O . ILE A 1 96 ? 4.762 7.043 -17.847 1.00 70.81 96 ILE A O 1
ATOM 739 N N . GLY A 1 97 ? 5.413 9.180 -17.642 1.00 69.56 97 GLY A N 1
ATOM 740 C CA . GLY A 1 97 ? 6.842 8.855 -17.590 1.00 69.56 97 GLY A CA 1
ATOM 741 C C . GLY A 1 97 ? 7.237 8.076 -16.336 1.00 69.56 97 GLY A C 1
ATOM 742 O O . GLY A 1 97 ? 8.054 7.164 -16.412 1.00 69.56 97 GLY A O 1
ATOM 743 N N . ALA A 1 98 ? 6.601 8.352 -15.194 1.00 69.31 98 ALA A N 1
ATOM 744 C CA . ALA A 1 98 ? 6.789 7.556 -13.982 1.00 69.31 98 ALA A CA 1
ATOM 745 C C . ALA A 1 98 ? 6.278 6.118 -14.149 1.00 69.31 98 ALA A C 1
ATOM 747 O O . ALA A 1 98 ? 6.915 5.190 -13.663 1.00 69.31 98 ALA A O 1
ATOM 748 N N . PHE A 1 99 ? 5.162 5.925 -14.859 1.00 71.00 99 PHE A N 1
ATOM 749 C CA . PHE A 1 99 ? 4.619 4.599 -15.152 1.00 71.00 99 PHE A CA 1
ATOM 750 C C . PHE A 1 99 ? 5.495 3.824 -16.147 1.00 71.00 99 PHE A C 1
ATOM 752 O O . PHE A 1 99 ? 5.784 2.653 -15.916 1.00 71.00 99 PHE A O 1
ATOM 759 N N . ARG A 1 100 ? 6.005 4.486 -17.198 1.00 76.06 100 ARG A N 1
ATOM 760 C CA . ARG A 1 100 ? 7.022 3.915 -18.099 1.00 76.06 100 ARG A CA 1
ATOM 761 C C . ARG A 1 100 ? 8.258 3.476 -17.312 1.00 76.06 100 ARG A C 1
ATOM 763 O O . ARG A 1 100 ? 8.646 2.317 -17.395 1.00 76.06 100 ARG A O 1
ATOM 770 N N . PHE A 1 101 ? 8.835 4.376 -16.513 1.00 73.38 101 PHE A N 1
ATOM 771 C CA . PHE A 1 101 ? 10.021 4.083 -15.704 1.00 73.38 101 PHE A CA 1
ATOM 772 C C . PHE A 1 101 ? 9.762 2.953 -14.699 1.00 73.38 101 PHE A C 1
ATOM 774 O O . PHE A 1 101 ? 10.602 2.076 -14.532 1.00 73.38 101 PHE A O 1
ATOM 781 N N . MET A 1 102 ? 8.582 2.923 -14.074 1.00 77.19 102 MET A N 1
ATOM 782 C CA . MET A 1 102 ? 8.161 1.828 -13.200 1.00 77.19 102 MET A CA 1
ATOM 783 C C . MET A 1 102 ? 8.146 0.496 -13.957 1.00 77.19 102 MET A C 1
ATOM 785 O O . MET A 1 102 ? 8.705 -0.481 -13.472 1.00 77.19 102 MET A O 1
ATOM 789 N N . LEU A 1 103 ? 7.569 0.440 -15.155 1.00 77.69 103 LEU A N 1
ATOM 790 C CA . LEU A 1 103 ? 7.531 -0.789 -15.948 1.00 77.69 103 LEU A CA 1
ATOM 791 C C . LEU A 1 103 ? 8.921 -1.225 -16.430 1.00 77.69 103 LEU A C 1
ATOM 793 O O . LEU A 1 103 ? 9.249 -2.410 -16.394 1.00 77.69 103 LEU A O 1
ATOM 797 N N . GLU A 1 104 ? 9.766 -0.276 -16.827 1.00 78.12 104 GLU A N 1
ATOM 798 C CA . GLU A 1 104 ? 11.147 -0.545 -17.230 1.00 78.12 104 GLU A CA 1
ATOM 799 C C . GLU A 1 104 ? 12.009 -1.052 -16.063 1.00 78.12 104 GLU A C 1
ATOM 801 O O . GLU A 1 104 ? 12.754 -2.017 -16.235 1.00 78.12 104 GLU A O 1
ATOM 806 N N . ALA A 1 105 ? 11.859 -0.477 -14.866 1.00 74.25 105 ALA A N 1
ATOM 807 C CA . ALA A 1 105 ? 12.577 -0.885 -13.655 1.00 74.25 105 ALA A CA 1
ATOM 808 C C . ALA A 1 105 ? 12.178 -2.281 -13.140 1.00 74.25 105 ALA A C 1
ATOM 810 O O . ALA A 1 105 ? 12.898 -2.879 -12.341 1.00 74.25 105 ALA A O 1
ATOM 811 N N . ASN A 1 106 ? 11.044 -2.815 -13.603 1.00 72.62 106 ASN A N 1
ATOM 812 C CA . ASN A 1 106 ? 10.572 -4.153 -13.252 1.00 72.62 106 ASN A CA 1
ATOM 813 C C . ASN A 1 106 ? 10.851 -5.201 -14.347 1.00 72.62 106 ASN A C 1
ATOM 815 O O . ASN A 1 106 ? 10.385 -6.337 -14.248 1.00 72.62 106 ASN A O 1
ATOM 819 N N . ARG A 1 107 ? 11.638 -4.870 -15.383 1.00 77.50 107 ARG A N 1
ATOM 820 C CA . ARG A 1 107 ? 12.058 -5.857 -16.392 1.00 77.50 107 ARG A CA 1
ATOM 821 C C . ARG A 1 107 ? 12.895 -6.960 -15.745 1.00 77.50 107 ARG A C 1
ATOM 823 O O . ARG A 1 107 ? 13.872 -6.684 -15.060 1.00 77.50 107 ARG A O 1
ATOM 830 N N . GLY A 1 108 ? 12.530 -8.212 -16.017 1.00 75.88 108 GLY A N 1
ATOM 831 C CA . GLY A 1 108 ? 13.206 -9.387 -15.456 1.00 75.88 108 GLY A CA 1
ATOM 832 C C . GLY A 1 108 ? 12.744 -9.774 -14.050 1.00 75.88 108 GLY A C 1
ATOM 833 O O . GLY A 1 108 ? 13.299 -10.708 -13.485 1.00 75.88 108 GLY A O 1
ATOM 834 N N . ARG A 1 109 ? 11.732 -9.095 -13.502 1.00 81.94 109 ARG A N 1
ATOM 835 C CA . ARG A 1 109 ? 11.061 -9.519 -12.272 1.00 81.94 109 ARG A CA 1
ATOM 836 C C . ARG A 1 109 ? 9.894 -10.438 -12.575 1.00 81.94 109 ARG A C 1
ATOM 838 O O . ARG A 1 109 ? 9.266 -10.357 -13.632 1.00 81.94 109 ARG A O 1
ATOM 845 N N . THR A 1 110 ? 9.585 -11.289 -11.615 1.00 85.38 110 THR A N 1
ATOM 846 C CA . THR A 1 110 ? 8.385 -12.113 -11.626 1.00 85.38 110 THR A CA 1
ATOM 847 C C . THR A 1 110 ? 7.134 -11.239 -11.519 1.00 85.38 110 THR A C 1
ATOM 849 O O . THR A 1 110 ? 7.145 -10.133 -10.973 1.00 85.38 110 THR A O 1
ATOM 852 N N . MET A 1 111 ? 6.010 -11.757 -12.017 1.00 83.44 111 MET A N 1
ATOM 853 C CA . MET A 1 111 ? 4.711 -11.097 -11.863 1.00 83.44 111 MET A CA 1
ATOM 854 C C . MET A 1 111 ? 4.366 -10.869 -10.383 1.00 83.44 111 MET A C 1
ATOM 856 O O . MET A 1 111 ? 3.748 -9.862 -10.053 1.00 83.44 111 MET A O 1
ATOM 860 N N . LEU A 1 112 ? 4.787 -11.779 -9.497 1.00 83.25 112 LEU A N 1
ATOM 861 C CA . LEU A 1 112 ? 4.553 -11.655 -8.062 1.00 83.25 112 LEU A CA 1
ATOM 862 C C . LEU A 1 112 ? 5.308 -10.456 -7.475 1.00 83.25 112 LEU A C 1
ATOM 864 O O . LEU A 1 112 ? 4.670 -9.609 -6.860 1.00 83.25 112 LEU A O 1
ATOM 868 N N . GLU A 1 113 ? 6.609 -10.328 -7.747 1.00 83.81 113 GLU A N 1
ATOM 869 C CA . GLU A 1 113 ? 7.420 -9.181 -7.303 1.00 83.81 113 GLU A CA 1
ATOM 870 C C . GLU A 1 113 ? 6.867 -7.853 -7.837 1.00 83.81 113 GLU A C 1
ATOM 872 O O . GLU A 1 113 ? 6.812 -6.851 -7.124 1.00 83.81 113 GLU A O 1
ATOM 877 N N . PHE A 1 114 ? 6.412 -7.833 -9.095 1.00 83.75 114 PHE A N 1
ATOM 878 C CA . PHE A 1 114 ? 5.770 -6.646 -9.657 1.00 83.75 114 PHE A CA 1
ATOM 879 C C . PHE A 1 114 ? 4.483 -6.294 -8.904 1.00 83.75 114 PHE A C 1
ATOM 881 O O . PHE A 1 114 ? 4.241 -5.135 -8.572 1.00 83.75 114 PHE A O 1
ATOM 888 N N . GLN A 1 115 ? 3.654 -7.291 -8.604 1.00 84.62 115 GLN A N 1
ATOM 889 C CA . GLN A 1 115 ? 2.409 -7.083 -7.878 1.00 84.62 115 GLN A CA 1
ATOM 890 C C . GLN A 1 115 ? 2.630 -6.674 -6.411 1.00 84.62 115 GLN A C 1
ATOM 892 O O . GLN A 1 115 ? 1.864 -5.867 -5.882 1.00 84.62 115 GLN A O 1
ATOM 897 N N . GLU A 1 116 ? 3.679 -7.177 -5.759 1.00 87.00 116 GLU A N 1
ATOM 898 C CA . GLU A 1 116 ? 4.104 -6.722 -4.431 1.00 87.00 116 GLU A CA 1
ATOM 899 C C . GLU A 1 116 ? 4.508 -5.250 -4.463 1.00 87.00 116 GLU A C 1
ATOM 901 O O . GLU A 1 116 ? 3.990 -4.456 -3.677 1.00 87.00 116 GLU A O 1
ATOM 906 N N . LEU A 1 117 ? 5.333 -4.850 -5.435 1.00 87.50 117 LEU A N 1
ATOM 907 C CA . LEU A 1 117 ? 5.710 -3.451 -5.617 1.00 87.50 117 LEU A CA 1
ATOM 908 C C . LEU A 1 117 ? 4.481 -2.565 -5.857 1.00 87.50 117 LEU A C 1
ATOM 910 O O . LEU A 1 117 ? 4.344 -1.500 -5.253 1.00 87.50 117 LEU A O 1
ATOM 914 N N . MET A 1 118 ? 3.549 -3.017 -6.699 1.00 87.38 118 MET A N 1
ATOM 915 C CA . MET A 1 118 ? 2.288 -2.310 -6.914 1.00 87.38 118 MET A CA 1
ATOM 916 C C . MET A 1 118 ? 1.492 -2.160 -5.616 1.00 87.38 118 MET A C 1
ATOM 918 O O . MET A 1 118 ? 0.902 -1.103 -5.388 1.00 87.38 118 MET A O 1
ATOM 922 N N . THR A 1 119 ? 1.471 -3.185 -4.765 1.00 91.62 119 THR A N 1
ATOM 923 C CA . THR A 1 119 ? 0.776 -3.157 -3.470 1.00 91.62 119 THR A CA 1
ATOM 924 C C . THR A 1 119 ? 1.434 -2.160 -2.514 1.00 91.62 119 THR A C 1
ATOM 926 O O . THR A 1 119 ? 0.736 -1.337 -1.924 1.00 91.62 119 THR A O 1
ATOM 929 N N . VAL A 1 120 ? 2.769 -2.141 -2.438 1.00 92.31 120 VAL A N 1
ATOM 930 C CA . VAL A 1 120 ? 3.539 -1.150 -1.666 1.00 92.31 120 VAL A CA 1
ATOM 931 C C . VAL A 1 120 ? 3.170 0.275 -2.079 1.00 92.31 120 VAL A C 1
ATOM 933 O O . VAL A 1 120 ? 2.839 1.097 -1.227 1.00 92.31 120 VAL A O 1
ATOM 936 N N . PHE A 1 121 ? 3.166 0.581 -3.379 1.00 90.50 121 PHE A N 1
ATOM 937 C CA . PHE A 1 121 ? 2.818 1.923 -3.857 1.00 90.50 121 PHE A CA 1
ATOM 938 C C . PHE A 1 121 ? 1.377 2.322 -3.536 1.00 90.50 121 PHE A C 1
ATOM 940 O O . PHE A 1 121 ? 1.128 3.479 -3.193 1.00 90.50 121 PHE A O 1
ATOM 947 N N . GLN A 1 122 ? 0.432 1.381 -3.618 1.00 91.81 122 GLN A N 1
ATOM 948 C CA . GLN A 1 122 ? -0.957 1.623 -3.226 1.00 91.81 122 GLN A CA 1
ATOM 949 C C . GLN A 1 122 ? -1.068 1.934 -1.727 1.00 91.81 122 GLN A C 1
ATOM 951 O O . GLN A 1 122 ? -1.771 2.874 -1.357 1.00 91.81 122 GLN A O 1
ATOM 956 N N . LEU A 1 123 ? -0.331 1.215 -0.875 1.00 94.25 123 LEU A N 1
ATOM 957 C CA . LEU A 1 123 ? -0.290 1.460 0.569 1.00 94.25 123 LEU A CA 1
ATOM 958 C C . LEU A 1 123 ? 0.347 2.812 0.912 1.00 94.25 123 LEU A C 1
ATOM 960 O O . LEU A 1 123 ? -0.240 3.571 1.679 1.00 94.25 123 LEU A O 1
ATOM 964 N N . LEU A 1 124 ? 1.483 3.154 0.292 1.00 91.56 124 LEU A N 1
ATOM 965 C CA . LEU A 1 124 ? 2.147 4.456 0.465 1.00 91.56 124 LEU A CA 1
ATOM 966 C C . LEU A 1 124 ? 1.281 5.627 -0.015 1.00 91.56 124 LEU A C 1
ATOM 968 O O . LEU A 1 124 ? 1.417 6.763 0.449 1.00 91.56 124 LEU A O 1
ATOM 972 N N . HIS A 1 125 ? 0.430 5.386 -1.011 1.00 88.81 125 HIS A N 1
ATOM 973 C CA . HIS A 1 125 ? -0.541 6.372 -1.455 1.00 88.81 125 HIS A CA 1
ATOM 974 C C . HIS A 1 125 ? -1.681 6.511 -0.441 1.00 88.81 125 HIS A C 1
ATOM 976 O O . HIS A 1 125 ? -2.008 7.631 -0.055 1.00 88.81 125 HIS A O 1
ATOM 982 N N . TRP A 1 126 ? -2.246 5.387 0.013 1.00 93.31 126 TRP A N 1
ATOM 983 C CA . TRP A 1 126 ? -3.353 5.342 0.971 1.00 93.31 126 TRP A CA 1
ATOM 984 C C . TRP A 1 126 ? -2.992 5.968 2.319 1.00 93.31 126 TRP A C 1
ATOM 986 O O . TRP A 1 126 ? -3.719 6.833 2.804 1.00 93.31 126 TRP A O 1
ATOM 996 N N . ASN A 1 127 ? -1.852 5.598 2.905 1.00 91.00 127 ASN A N 1
ATOM 997 C CA . ASN A 1 127 ? -1.410 6.186 4.164 1.00 91.00 127 ASN A CA 1
ATOM 998 C C . ASN A 1 127 ? -0.883 7.624 3.975 1.00 91.00 127 ASN A C 1
ATOM 1000 O O . ASN A 1 127 ? -0.606 8.300 4.953 1.00 91.00 127 ASN A O 1
ATOM 1004 N N . GLY A 1 128 ? -0.759 8.137 2.747 1.00 89.81 128 GLY A N 1
ATOM 1005 C CA . GLY A 1 128 ? -0.310 9.500 2.469 1.00 89.81 128 GLY A CA 1
ATOM 1006 C C . GLY A 1 128 ? 1.208 9.712 2.516 1.00 89.81 128 GLY A C 1
ATOM 1007 O O . GLY A 1 128 ? 1.654 10.842 2.298 1.00 89.81 128 GLY A O 1
ATOM 1008 N N . SER A 1 129 ? 2.023 8.672 2.721 1.00 91.19 129 SER A N 1
ATOM 1009 C CA . SER A 1 129 ? 3.488 8.784 2.692 1.00 91.19 129 SER A CA 1
ATOM 1010 C C . SER A 1 129 ? 3.994 9.325 1.349 1.00 91.19 129 SER A C 1
ATOM 1012 O O . SER A 1 129 ? 4.923 10.129 1.336 1.00 91.19 129 SER A O 1
ATOM 1014 N N . LEU A 1 130 ? 3.362 8.987 0.214 1.00 90.38 130 LEU A N 1
ATOM 1015 C CA . LEU A 1 130 ? 3.736 9.566 -1.090 1.00 90.38 130 LEU A CA 1
ATOM 1016 C C . LEU A 1 130 ? 3.537 11.085 -1.143 1.00 90.38 130 LEU A C 1
ATOM 1018 O O . LEU A 1 130 ? 4.335 11.795 -1.759 1.00 90.38 130 LEU A O 1
ATOM 1022 N N . LYS A 1 131 ? 2.481 11.598 -0.501 1.00 88.38 131 LYS A N 1
ATOM 1023 C CA . LYS A 1 131 ? 2.238 13.042 -0.410 1.00 88.38 131 LYS A CA 1
ATOM 1024 C C . LYS A 1 131 ? 3.335 13.706 0.426 1.00 88.38 131 LYS A C 1
ATOM 1026 O O . LYS A 1 131 ? 3.904 14.692 -0.033 1.00 88.38 131 LYS A O 1
ATOM 1031 N N . ALA A 1 132 ? 3.679 13.123 1.574 1.00 89.69 132 ALA A N 1
ATOM 1032 C CA . ALA A 1 132 ? 4.745 13.623 2.442 1.00 89.69 132 ALA A CA 1
ATOM 1033 C C . ALA A 1 132 ? 6.126 13.592 1.758 1.00 89.69 132 ALA A C 1
ATOM 1035 O O . ALA A 1 132 ? 6.889 14.550 1.850 1.00 89.69 132 ALA A O 1
ATOM 1036 N N . MET A 1 133 ? 6.442 12.526 1.017 1.00 92.06 133 MET A N 1
ATOM 1037 C CA . MET A 1 133 ? 7.671 12.431 0.219 1.00 92.06 133 MET A CA 1
ATOM 1038 C C . MET A 1 133 ? 7.725 13.516 -0.860 1.00 92.06 133 MET A C 1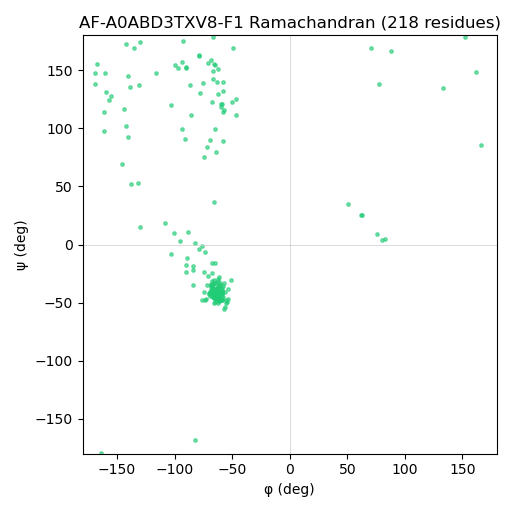
ATOM 1040 O O . MET A 1 133 ? 8.738 14.197 -1.005 1.00 92.06 133 MET A O 1
ATOM 1044 N N . ARG A 1 134 ? 6.615 13.738 -1.577 1.00 89.00 134 ARG A N 1
ATOM 1045 C CA . ARG A 1 134 ? 6.512 14.818 -2.567 1.00 89.00 134 ARG A CA 1
ATOM 1046 C C . ARG A 1 134 ? 6.750 16.193 -1.936 1.00 89.00 134 ARG A C 1
ATOM 1048 O O . ARG A 1 134 ? 7.436 17.013 -2.531 1.00 89.00 134 ARG A O 1
ATOM 1055 N N . GLU A 1 135 ? 6.198 16.444 -0.751 1.00 92.12 135 GLU A N 1
ATOM 1056 C CA . GLU A 1 135 ? 6.369 17.707 -0.012 1.00 92.12 135 GLU A CA 1
ATOM 1057 C C . GLU A 1 135 ? 7.806 17.915 0.492 1.00 92.12 135 GLU A C 1
ATOM 1059 O O . GLU A 1 135 ? 8.251 19.050 0.631 1.00 92.12 135 GLU A O 1
ATOM 1064 N N . ARG A 1 136 ? 8.565 16.830 0.684 1.00 93.19 136 ARG A N 1
ATOM 1065 C CA . ARG A 1 136 ? 10.004 16.848 0.999 1.00 93.19 136 ARG A CA 1
ATOM 1066 C C . ARG A 1 136 ? 10.905 16.864 -0.243 1.00 93.19 136 ARG A C 1
ATOM 1068 O O . ARG A 1 136 ? 12.112 16.692 -0.113 1.00 93.19 136 ARG A O 1
ATOM 1075 N N . ASN A 1 137 ? 10.336 17.083 -1.430 1.00 90.12 137 ASN A N 1
ATOM 1076 C CA . ASN A 1 137 ? 11.028 17.072 -2.723 1.00 90.12 137 ASN A CA 1
ATOM 1077 C C . ASN A 1 137 ? 11.680 15.729 -3.096 1.00 90.12 137 ASN A C 1
ATOM 1079 O O . ASN A 1 137 ? 12.599 15.710 -3.911 1.00 90.12 137 ASN A O 1
ATOM 1083 N N . CYS A 1 138 ? 11.192 14.602 -2.567 1.00 89.69 138 CYS A N 1
ATOM 1084 C CA . CYS A 1 138 ? 11.601 13.292 -3.069 1.00 89.69 138 CYS A CA 1
ATOM 1085 C C . CYS A 1 138 ? 11.056 13.103 -4.490 1.00 89.69 138 CYS A C 1
ATOM 1087 O O . CYS A 1 138 ? 9.844 13.169 -4.732 1.00 89.69 138 CYS A O 1
ATOM 1089 N N . SER A 1 139 ? 11.949 12.852 -5.440 1.00 86.25 139 SER A N 1
ATOM 1090 C CA . SER A 1 139 ? 11.588 12.567 -6.821 1.00 86.25 139 SER A CA 1
ATOM 1091 C C . SER A 1 139 ? 10.939 11.189 -6.944 1.00 86.25 139 SER A C 1
ATOM 1093 O O . SER A 1 139 ? 11.173 10.267 -6.163 1.00 86.25 139 SER A O 1
ATOM 1095 N N . ARG A 1 140 ? 10.137 11.007 -7.995 1.00 82.44 140 ARG A N 1
ATOM 1096 C CA . ARG A 1 140 ? 9.495 9.713 -8.273 1.00 82.44 140 ARG A CA 1
ATOM 1097 C C . ARG A 1 140 ? 10.518 8.602 -8.508 1.00 82.44 140 ARG A C 1
ATOM 1099 O O . ARG A 1 140 ? 10.252 7.461 -8.151 1.00 82.44 140 ARG A O 1
ATOM 1106 N N . GLN A 1 141 ? 11.668 8.941 -9.091 1.00 81.44 141 GLN A N 1
ATOM 1107 C CA . GLN A 1 141 ? 12.756 8.000 -9.349 1.00 81.44 141 GLN A CA 1
ATOM 1108 C C . GLN A 1 141 ? 13.429 7.540 -8.056 1.00 81.44 141 GLN A C 1
ATOM 1110 O O . GLN A 1 141 ? 13.675 6.349 -7.917 1.00 81.44 141 GLN A O 1
ATOM 1115 N N . GLU A 1 142 ? 13.663 8.438 -7.096 1.00 86.94 142 GLU A N 1
ATOM 1116 C CA . GLU A 1 142 ? 14.221 8.070 -5.785 1.00 86.94 142 GLU A CA 1
ATOM 1117 C C . GLU A 1 142 ? 13.272 7.155 -5.013 1.00 86.94 142 GLU A C 1
ATOM 1119 O O . GLU A 1 142 ? 13.698 6.135 -4.474 1.00 86.94 142 GLU A O 1
ATOM 1124 N N . VAL A 1 143 ? 11.973 7.473 -5.021 1.00 87.38 143 VAL A N 1
ATOM 1125 C CA . VAL A 1 143 ? 10.950 6.623 -4.395 1.00 87.38 143 VAL A CA 1
ATOM 1126 C C . VAL A 1 143 ? 10.916 5.249 -5.071 1.00 87.38 143 VAL A C 1
ATOM 1128 O O . VAL A 1 143 ? 10.943 4.225 -4.391 1.00 87.38 143 VAL A O 1
ATOM 1131 N N . LEU A 1 144 ? 10.908 5.203 -6.407 1.00 83.69 144 LEU A N 1
ATOM 1132 C CA . LEU A 1 144 ? 10.935 3.945 -7.157 1.00 83.69 144 LEU A CA 1
ATOM 1133 C C . LEU A 1 144 ? 12.195 3.135 -6.870 1.00 83.69 144 LEU A C 1
ATOM 1135 O O . LEU A 1 144 ? 12.077 1.956 -6.565 1.00 83.69 144 LEU A O 1
ATOM 1139 N N . ALA A 1 145 ? 13.374 3.752 -6.888 1.00 84.00 145 ALA A N 1
ATOM 1140 C CA . ALA A 1 145 ? 14.623 3.077 -6.565 1.00 84.00 145 ALA A CA 1
ATOM 1141 C C . ALA A 1 145 ? 14.591 2.479 -5.149 1.00 84.00 145 ALA A C 1
ATOM 1143 O O . ALA A 1 145 ? 14.926 1.308 -4.981 1.00 84.00 145 ALA A O 1
ATOM 1144 N N . HIS A 1 146 ? 14.107 3.239 -4.160 1.00 86.50 146 HIS A N 1
ATOM 1145 C CA . HIS A 1 146 ? 14.059 2.808 -2.764 1.00 86.50 146 HIS A CA 1
ATOM 1146 C C . HIS A 1 146 ? 13.142 1.600 -2.530 1.00 86.50 146 HIS A C 1
ATOM 1148 O O . HIS A 1 146 ? 13.530 0.668 -1.828 1.00 86.50 146 HIS A O 1
ATOM 1154 N N . TYR A 1 147 ? 11.941 1.597 -3.115 1.00 87.50 147 TYR A N 1
ATOM 1155 C CA . TYR A 1 147 ? 10.970 0.516 -2.903 1.00 87.50 147 TYR A CA 1
ATOM 1156 C C . TYR A 1 147 ? 11.101 -0.628 -3.902 1.00 87.50 147 TYR A C 1
ATOM 1158 O O . TYR A 1 147 ? 10.617 -1.719 -3.630 1.00 87.50 147 TYR A O 1
ATOM 1166 N N . SER A 1 148 ? 11.777 -0.422 -5.036 1.00 81.25 148 SER A N 1
ATOM 1167 C CA . SER A 1 148 ? 11.899 -1.452 -6.066 1.00 81.25 148 SER A CA 1
ATOM 1168 C C . SER A 1 148 ? 12.497 -2.745 -5.511 1.00 81.25 148 SER A C 1
ATOM 1170 O O . SER A 1 148 ? 12.029 -3.814 -5.863 1.00 81.25 148 SER A O 1
ATOM 1172 N N . HIS A 1 149 ? 13.500 -2.710 -4.643 1.00 73.31 149 HIS A N 1
ATOM 1173 C CA . HIS A 1 149 ? 14.134 -3.937 -4.140 1.00 73.31 149 HIS A CA 1
ATOM 1174 C C . HIS A 1 149 ? 13.568 -4.424 -2.802 1.00 73.31 149 HIS A C 1
ATOM 1176 O O . HIS A 1 149 ? 14.078 -5.394 -2.249 1.00 73.31 149 HIS A O 1
ATOM 1182 N N . ARG A 1 150 ? 12.540 -3.755 -2.271 1.00 76.69 150 ARG A N 1
ATOM 1183 C CA . ARG A 1 150 ? 11.959 -4.071 -0.967 1.00 76.69 150 ARG A CA 1
ATOM 1184 C C . ARG A 1 150 ? 10.651 -4.825 -1.164 1.00 76.69 150 ARG A C 1
ATOM 1186 O O . ARG A 1 150 ? 9.725 -4.304 -1.782 1.00 76.69 150 ARG A O 1
ATOM 1193 N N . ALA A 1 151 ? 10.586 -6.040 -0.631 1.00 80.81 151 ALA A N 1
ATOM 1194 C CA . ALA A 1 151 ? 9.318 -6.735 -0.467 1.00 80.81 151 ALA A CA 1
ATOM 1195 C C . ALA A 1 151 ? 8.480 -6.018 0.600 1.00 80.81 151 ALA A C 1
ATOM 1197 O O . ALA A 1 151 ? 9.020 -5.296 1.441 1.00 80.81 151 ALA A O 1
ATOM 1198 N N . LEU A 1 152 ? 7.163 -6.225 0.579 1.00 86.12 152 LEU A N 1
ATOM 1199 C CA . LEU A 1 152 ? 6.300 -5.806 1.680 1.00 86.12 152 LEU A CA 1
ATOM 1200 C C . LEU A 1 152 ? 6.553 -6.734 2.878 1.00 86.12 152 LEU A C 1
ATOM 1202 O O . LEU A 1 152 ? 5.881 -7.751 3.063 1.00 86.12 152 LEU A O 1
ATOM 1206 N N . ASP A 1 153 ? 7.591 -6.403 3.632 1.00 90.31 153 ASP A N 1
ATOM 1207 C CA . ASP A 1 153 ? 8.072 -7.131 4.797 1.00 90.31 153 ASP A CA 1
ATOM 1208 C C . ASP A 1 153 ? 7.453 -6.605 6.101 1.00 90.31 153 ASP A C 1
ATOM 1210 O O . ASP A 1 153 ? 6.683 -5.636 6.130 1.00 90.31 153 ASP A O 1
ATOM 1214 N N . ASP A 1 154 ? 7.764 -7.289 7.198 1.00 91.50 154 ASP A N 1
ATOM 1215 C CA . ASP A 1 154 ? 7.230 -6.965 8.521 1.00 91.50 154 ASP A CA 1
ATOM 1216 C C . ASP A 1 154 ? 7.726 -5.606 9.029 1.00 91.50 154 ASP A C 1
ATOM 1218 O O . ASP A 1 154 ? 6.978 -4.899 9.708 1.00 91.50 154 ASP A O 1
ATOM 1222 N N . ASP A 1 155 ? 8.934 -5.190 8.639 1.00 91.88 155 ASP A N 1
ATOM 1223 C CA . ASP A 1 155 ? 9.482 -3.871 8.963 1.00 91.88 155 ASP A CA 1
ATOM 1224 C C . ASP A 1 155 ? 8.664 -2.761 8.295 1.00 91.88 155 ASP A C 1
ATOM 1226 O O . ASP A 1 155 ? 8.292 -1.777 8.940 1.00 91.88 155 ASP A O 1
ATOM 1230 N N . MET A 1 156 ? 8.324 -2.916 7.011 1.00 91.81 156 MET A N 1
ATOM 1231 C CA . MET A 1 156 ? 7.475 -1.962 6.301 1.00 91.81 156 MET A CA 1
ATOM 1232 C C . MET A 1 156 ? 6.065 -1.908 6.888 1.00 91.81 156 MET A C 1
ATOM 1234 O O . MET A 1 156 ? 5.542 -0.808 7.086 1.00 91.81 156 MET A O 1
ATOM 1238 N N . ARG A 1 157 ? 5.457 -3.059 7.211 1.00 95.44 157 ARG A N 1
ATOM 1239 C CA . ARG A 1 157 ? 4.141 -3.099 7.877 1.00 95.44 157 ARG A CA 1
ATOM 1240 C C . ARG A 1 157 ? 4.179 -2.405 9.234 1.00 95.44 157 ARG A C 1
ATOM 1242 O O . ARG A 1 157 ? 3.296 -1.602 9.529 1.00 95.44 157 ARG A O 1
ATOM 1249 N N . SER A 1 158 ? 5.219 -2.661 10.024 1.00 94.81 158 SER A N 1
ATOM 1250 C CA . SER A 1 158 ? 5.419 -2.043 11.337 1.00 94.81 158 SER A CA 1
ATOM 1251 C C . SER A 1 158 ? 5.607 -0.532 11.226 1.00 94.81 158 SER A C 1
ATOM 1253 O O . SER A 1 158 ? 4.973 0.217 11.965 1.00 94.81 158 SER A O 1
ATOM 1255 N N . GLN A 1 159 ? 6.394 -0.059 10.256 1.00 93.44 159 GLN A N 1
ATOM 1256 C CA . GLN A 1 159 ? 6.566 1.373 10.008 1.00 93.44 159 GLN A CA 1
ATOM 1257 C C . GLN A 1 159 ? 5.243 2.050 9.621 1.00 93.44 159 GLN A C 1
ATOM 1259 O O . GLN A 1 159 ? 4.934 3.129 10.124 1.00 93.44 159 GLN A O 1
ATOM 1264 N N . MET A 1 160 ? 4.436 1.416 8.765 1.00 95.06 160 MET A N 1
ATOM 1265 C CA . MET A 1 160 ? 3.115 1.941 8.407 1.00 95.06 160 MET A CA 1
ATOM 1266 C C . MET A 1 160 ? 2.143 1.913 9.591 1.00 95.06 160 MET A C 1
ATOM 1268 O O . MET A 1 160 ? 1.331 2.825 9.729 1.00 95.06 160 MET A O 1
ATOM 1272 N N . ALA A 1 161 ? 2.221 0.900 10.456 1.00 96.12 161 ALA A N 1
ATOM 1273 C CA . ALA A 1 161 ? 1.432 0.846 11.681 1.00 96.12 161 ALA A CA 1
ATOM 1274 C C . ALA A 1 161 ? 1.797 2.002 12.626 1.00 96.12 161 ALA A C 1
ATOM 1276 O O . ALA A 1 161 ? 0.898 2.684 13.110 1.00 96.12 161 ALA A O 1
ATOM 1277 N N . LEU A 1 162 ? 3.088 2.300 12.812 1.00 94.81 162 LEU A N 1
ATOM 1278 C CA . LEU A 1 162 ? 3.546 3.452 13.601 1.00 94.81 162 LEU A CA 1
ATOM 1279 C C . LEU A 1 162 ? 3.007 4.785 13.057 1.00 94.81 162 LEU A C 1
ATOM 1281 O O . LEU A 1 162 ? 2.574 5.628 13.844 1.00 94.81 162 LEU A O 1
ATOM 1285 N N . ASP A 1 163 ? 2.965 4.962 11.732 1.00 93.44 163 ASP A N 1
ATOM 1286 C CA . ASP A 1 163 ? 2.376 6.157 11.107 1.00 93.44 163 ASP A CA 1
ATOM 1287 C C . ASP A 1 163 ? 0.883 6.316 11.461 1.00 93.44 163 ASP A C 1
ATOM 1289 O O . ASP A 1 163 ? 0.393 7.436 11.623 1.00 93.44 163 ASP A O 1
ATOM 1293 N N . TRP A 1 164 ? 0.149 5.206 11.592 1.00 94.56 164 TRP A N 1
ATOM 1294 C CA . TRP A 1 164 ? -1.248 5.203 12.037 1.00 94.56 164 TRP A CA 1
ATOM 1295 C C . TRP A 1 164 ? -1.386 5.458 13.539 1.00 94.56 164 TRP A C 1
ATOM 1297 O O . TRP A 1 164 ? -2.249 6.240 13.934 1.00 94.56 164 TRP A O 1
ATOM 1307 N N . ILE A 1 165 ? -0.516 4.873 14.367 1.00 94.50 165 ILE A N 1
ATOM 1308 C CA . ILE A 1 165 ? -0.481 5.116 15.819 1.00 94.50 165 ILE A CA 1
ATOM 1309 C C . ILE A 1 165 ? -0.230 6.601 16.109 1.00 94.50 165 ILE A C 1
ATOM 1311 O O . ILE A 1 165 ? -0.901 7.182 16.959 1.00 94.50 165 ILE A O 1
ATOM 1315 N N . ALA A 1 166 ? 0.675 7.247 15.371 1.00 92.50 166 ALA A N 1
ATOM 1316 C CA . ALA A 1 166 ? 0.918 8.682 15.507 1.00 92.50 166 ALA A CA 1
ATOM 1317 C C . ALA A 1 166 ? -0.349 9.519 15.235 1.00 92.50 166 ALA A C 1
ATOM 1319 O O . ALA A 1 166 ? -0.616 10.485 15.941 1.00 92.50 166 ALA A O 1
ATOM 1320 N N . ARG A 1 167 ? -1.182 9.119 14.264 1.00 92.44 167 ARG A N 1
ATOM 1321 C CA . ARG A 1 167 ? -2.462 9.798 13.970 1.00 92.44 167 ARG A CA 1
ATOM 1322 C C . ARG A 1 167 ? -3.518 9.556 15.031 1.00 92.44 167 ARG A C 1
ATOM 1324 O O . ARG A 1 167 ? -4.320 10.442 15.295 1.00 92.44 167 ARG A O 1
ATOM 1331 N N . GLU A 1 168 ? -3.531 8.372 15.629 1.00 93.00 168 GLU A N 1
ATOM 1332 C CA . GLU A 1 168 ? -4.437 8.044 16.731 1.00 93.00 168 GLU A CA 1
ATOM 1333 C C . GLU A 1 168 ? -4.193 8.937 17.955 1.00 93.00 168 GLU A C 1
ATOM 1335 O O . GLU A 1 168 ? -5.141 9.272 18.662 1.00 93.00 168 GLU A O 1
ATOM 1340 N N . GLN A 1 169 ? -2.949 9.380 18.172 1.00 90.50 169 GLN A N 1
ATOM 1341 C CA . GLN A 1 169 ? -2.614 10.350 19.222 1.00 90.50 169 GLN A CA 1
ATOM 1342 C C . GLN A 1 169 ? -3.203 11.743 18.950 1.00 90.50 169 GLN A C 1
ATOM 1344 O O . GLN A 1 169 ? -3.532 12.460 19.890 1.00 90.50 169 GLN A O 1
ATOM 1349 N N . GLU A 1 170 ? -3.354 12.128 17.680 1.00 92.38 170 GLU A N 1
ATOM 1350 C CA . GLU A 1 170 ? -3.977 13.398 17.280 1.00 92.38 170 GLU A CA 1
ATOM 1351 C C . GLU A 1 170 ? -5.510 13.297 17.217 1.00 92.38 170 GLU A C 1
ATOM 1353 O O . GLU A 1 170 ? -6.222 14.257 17.518 1.00 92.38 170 GLU A O 1
ATOM 1358 N N . ALA A 1 171 ? -6.026 12.135 16.811 1.00 91.69 171 ALA A N 1
ATOM 1359 C CA . ALA A 1 171 ? -7.440 11.874 16.593 1.00 91.69 171 ALA A CA 1
ATOM 1360 C C . ALA A 1 171 ? -7.824 10.474 17.088 1.00 91.69 171 ALA A C 1
ATOM 1362 O O . ALA A 1 171 ? -7.782 9.493 16.344 1.00 91.69 171 ALA A O 1
ATOM 1363 N N . HIS A 1 172 ? -8.271 10.402 18.341 1.00 92.56 172 HIS A N 1
ATOM 1364 C CA . HIS A 1 172 ? -8.703 9.149 18.953 1.00 92.56 172 HIS A CA 1
ATOM 1365 C C . HIS A 1 172 ? -9.844 8.461 18.179 1.00 92.56 172 HIS A C 1
ATOM 1367 O O . HIS A 1 172 ? -10.805 9.079 17.702 1.00 92.56 172 HIS A O 1
ATOM 1373 N N . GLY A 1 173 ? -9.746 7.140 18.088 1.00 92.81 173 GLY A N 1
ATOM 1374 C CA . GLY A 1 173 ? -10.625 6.231 17.372 1.00 92.81 173 GLY A CA 1
ATOM 1375 C C . GLY A 1 173 ? -10.447 6.226 15.852 1.00 92.81 173 GLY A C 1
ATOM 1376 O O . GLY A 1 173 ? -11.293 5.639 15.172 1.00 92.81 173 GLY A O 1
ATOM 1377 N N . ILE A 1 174 ? -9.425 6.881 15.284 1.00 94.81 174 ILE A N 1
ATOM 1378 C CA . ILE A 1 174 ? -9.236 6.925 13.826 1.00 94.81 174 ILE A CA 1
ATOM 1379 C C . ILE A 1 174 ? -8.875 5.550 13.264 1.00 94.81 174 ILE A C 1
ATOM 1381 O O . ILE A 1 174 ? -9.434 5.162 12.239 1.00 94.81 174 ILE A O 1
ATOM 1385 N N . ILE A 1 175 ? -8.026 4.777 13.948 1.00 95.44 175 ILE A N 1
ATOM 1386 C CA . ILE A 1 175 ? -7.609 3.455 13.462 1.00 95.44 175 ILE A CA 1
ATOM 1387 C C . ILE A 1 175 ? -8.794 2.488 13.477 1.00 95.44 175 ILE A C 1
ATOM 1389 O O . ILE A 1 175 ? -9.027 1.789 12.495 1.00 95.44 175 ILE A O 1
ATOM 1393 N N . ALA A 1 176 ? -9.589 2.487 14.552 1.00 95.06 176 ALA A N 1
ATOM 1394 C CA . ALA A 1 176 ? -10.781 1.643 14.650 1.00 95.06 176 ALA A CA 1
ATOM 1395 C C . ALA A 1 176 ? -11.806 1.971 13.549 1.00 95.06 176 ALA A C 1
ATOM 1397 O O . ALA A 1 176 ? -12.351 1.068 12.914 1.00 95.06 176 ALA A O 1
ATOM 1398 N N . LYS A 1 177 ? -12.037 3.262 13.274 1.00 95.81 177 LYS A N 1
ATOM 1399 C CA . LYS A 1 177 ? -12.918 3.701 12.180 1.00 95.81 177 LYS A CA 1
ATOM 1400 C C . LYS A 1 177 ? -12.384 3.273 10.814 1.00 95.81 177 LYS A C 1
ATOM 1402 O O . LYS A 1 177 ? -13.145 2.737 10.010 1.00 95.81 177 LYS A O 1
ATOM 1407 N N . GLU A 1 178 ? -11.098 3.490 10.552 1.00 96.50 178 GLU A N 1
ATOM 1408 C CA . GLU A 1 178 ? -10.479 3.123 9.276 1.00 96.50 178 GLU A CA 1
ATOM 1409 C C . GLU A 1 178 ? -10.449 1.600 9.078 1.00 96.50 178 GLU A C 1
ATOM 1411 O O . GLU A 1 178 ? -10.629 1.134 7.955 1.00 96.50 178 GLU A O 1
ATOM 1416 N N . LEU A 1 179 ? -10.301 0.809 10.148 1.00 96.81 179 LEU A N 1
ATOM 1417 C CA . LEU A 1 179 ? -10.352 -0.653 10.076 1.00 96.81 179 LEU A CA 1
ATOM 1418 C C . LEU A 1 179 ? -11.725 -1.144 9.605 1.00 96.81 179 LEU A C 1
ATOM 1420 O O . LEU A 1 179 ? -11.792 -1.953 8.682 1.00 96.81 179 LEU A O 1
ATOM 1424 N N . VAL A 1 180 ? -12.816 -0.596 10.147 1.00 97.56 180 VAL A N 1
ATOM 1425 C CA . VAL A 1 180 ? -14.181 -0.927 9.695 1.00 97.56 180 VAL A CA 1
ATOM 1426 C C . VAL A 1 180 ? -14.372 -0.589 8.210 1.00 97.56 180 VAL A C 1
ATOM 1428 O O . VAL A 1 180 ? -14.998 -1.345 7.461 1.00 97.56 180 VAL A O 1
ATOM 1431 N N . ILE A 1 181 ? -13.812 0.537 7.754 1.00 97.19 181 ILE A N 1
ATOM 1432 C CA . ILE A 1 181 ? -13.828 0.916 6.335 1.00 97.19 181 ILE A CA 1
ATOM 1433 C C . ILE A 1 181 ? -13.030 -0.100 5.507 1.00 97.19 181 ILE A C 1
ATOM 1435 O O . ILE A 1 181 ? -13.541 -0.591 4.500 1.00 97.19 181 ILE A O 1
ATOM 1439 N N . ALA A 1 182 ? -11.821 -0.460 5.944 1.00 97.19 182 ALA A N 1
ATOM 1440 C CA . ALA A 1 182 ? -10.952 -1.419 5.264 1.00 97.19 182 ALA A CA 1
ATOM 1441 C C . ALA A 1 182 ? -11.610 -2.801 5.118 1.00 97.19 182 ALA A C 1
ATOM 1443 O O . ALA A 1 182 ? -11.543 -3.409 4.050 1.00 97.19 182 ALA A O 1
ATOM 1444 N N . GLU A 1 183 ? -12.289 -3.287 6.158 1.00 97.81 183 GLU A N 1
ATOM 1445 C CA . GLU A 1 183 ? -13.015 -4.561 6.135 1.00 97.81 183 GLU A CA 1
ATOM 1446 C C . GLU A 1 183 ? -14.180 -4.537 5.142 1.00 97.81 183 GLU A C 1
ATOM 1448 O O . GLU A 1 183 ? -14.353 -5.467 4.349 1.00 97.81 183 GLU A O 1
ATOM 1453 N N . LYS A 1 184 ? -14.946 -3.441 5.117 1.00 98.06 184 LYS A N 1
ATOM 1454 C CA . LYS A 1 184 ? -16.031 -3.262 4.147 1.00 98.06 184 LYS A CA 1
ATOM 1455 C C . LYS A 1 184 ? -15.507 -3.190 2.711 1.00 98.06 184 LYS A C 1
ATOM 1457 O O . LYS A 1 184 ? -16.113 -3.761 1.799 1.00 98.06 184 LYS A O 1
ATOM 1462 N N . GLU A 1 185 ? -14.397 -2.492 2.489 1.00 96.44 185 GLU A N 1
ATOM 1463 C CA . GLU A 1 185 ? -13.737 -2.404 1.183 1.00 96.44 185 GLU A CA 1
ATOM 1464 C C . GLU A 1 185 ? -13.211 -3.766 0.716 1.00 96.44 185 GLU A C 1
ATOM 1466 O O . GLU A 1 185 ? -13.406 -4.123 -0.451 1.00 96.44 185 GLU A O 1
ATOM 1471 N N . LEU A 1 186 ? -12.611 -4.541 1.627 1.00 97.56 186 LEU A N 1
ATOM 1472 C CA . LEU A 1 186 ? -12.145 -5.904 1.376 1.00 97.56 186 LEU A CA 1
ATOM 1473 C C . LEU A 1 186 ? -13.301 -6.813 0.954 1.00 97.56 186 LEU A C 1
ATOM 1475 O O . LEU A 1 186 ? -13.195 -7.502 -0.060 1.00 97.56 186 LEU A O 1
ATOM 1479 N N . GLU A 1 187 ? -14.415 -6.783 1.683 1.00 97.88 187 GLU A N 1
ATOM 1480 C CA . GLU A 1 187 ? -15.581 -7.603 1.353 1.00 97.88 187 GLU A CA 1
ATOM 1481 C C . GLU A 1 187 ? -16.202 -7.190 0.015 1.00 97.88 187 GLU A C 1
ATOM 1483 O O . GLU A 1 187 ? -16.490 -8.029 -0.839 1.00 97.88 187 GLU A O 1
ATOM 1488 N N . THR A 1 188 ? -16.307 -5.884 -0.234 1.00 97.38 188 THR A N 1
ATOM 1489 C CA . THR A 1 188 ? -16.776 -5.361 -1.524 1.00 97.38 188 THR A CA 1
ATOM 1490 C C . THR A 1 188 ? -15.868 -5.815 -2.670 1.00 97.38 188 THR A C 1
ATOM 1492 O O . THR A 1 188 ? -16.347 -6.213 -3.732 1.00 97.38 188 THR A O 1
ATOM 1495 N N . ALA A 1 189 ? -14.546 -5.782 -2.475 1.00 95.44 189 ALA A N 1
ATOM 1496 C CA . ALA A 1 189 ? -13.588 -6.255 -3.467 1.00 95.44 189 ALA A CA 1
ATOM 1497 C C . ALA A 1 189 ? -13.702 -7.762 -3.718 1.00 95.44 189 ALA A C 1
ATOM 1499 O O . ALA A 1 189 ? -13.646 -8.183 -4.874 1.00 95.44 189 ALA A O 1
ATOM 1500 N N . ARG A 1 190 ? -13.917 -8.546 -2.657 1.00 97.19 190 ARG A N 1
ATOM 1501 C CA . ARG A 1 190 ? -14.118 -9.996 -2.722 1.00 97.19 190 ARG A CA 1
ATOM 1502 C C . ARG A 1 190 ? -15.349 -10.353 -3.546 1.00 97.19 190 ARG A C 1
ATOM 1504 O O . ARG A 1 190 ? -15.244 -11.174 -4.452 1.00 97.19 190 ARG A O 1
ATOM 1511 N N . LEU A 1 191 ? -16.484 -9.708 -3.276 1.00 96.94 191 LEU A N 1
ATOM 1512 C CA . LEU A 1 191 ? -17.734 -9.931 -4.011 1.00 96.94 191 LEU A CA 1
ATOM 1513 C C . LEU A 1 191 ? -17.636 -9.503 -5.481 1.00 96.94 191 LEU A C 1
ATOM 1515 O O . LEU A 1 191 ? -18.231 -10.135 -6.347 1.00 96.94 191 LEU A O 1
ATOM 1519 N N . ALA A 1 192 ? -16.853 -8.463 -5.771 1.00 96.00 192 ALA A N 1
ATOM 1520 C CA . ALA A 1 192 ? -16.611 -7.984 -7.129 1.00 96.00 192 ALA A CA 1
ATOM 1521 C C . ALA A 1 192 ? -15.525 -8.774 -7.892 1.00 96.00 192 ALA A C 1
ATOM 1523 O O . ALA A 1 192 ? -15.197 -8.406 -9.018 1.00 96.00 192 ALA A O 1
ATOM 1524 N N . GLY A 1 193 ? -14.927 -9.813 -7.292 1.00 94.00 193 GLY A N 1
ATOM 1525 C CA . GLY A 1 193 ? -13.850 -10.591 -7.916 1.00 94.00 193 GLY A CA 1
ATOM 1526 C C . GLY A 1 193 ? -12.582 -9.777 -8.201 1.00 94.00 193 GLY A C 1
ATOM 1527 O O . GLY A 1 193 ? -11.832 -10.103 -9.120 1.00 94.00 193 GLY A O 1
ATOM 1528 N N . ARG A 1 194 ? -12.352 -8.691 -7.451 1.00 91.81 194 ARG A N 1
ATOM 1529 C CA . ARG A 1 194 ? -11.157 -7.850 -7.591 1.00 91.81 194 ARG A CA 1
ATOM 1530 C C . ARG A 1 194 ? -9.961 -8.495 -6.901 1.00 91.81 194 ARG A C 1
ATOM 1532 O O . ARG A 1 194 ? -10.094 -9.354 -6.033 1.00 91.81 194 ARG A O 1
ATOM 1539 N N . GLU A 1 195 ? -8.774 -8.023 -7.256 1.00 90.81 195 GLU A N 1
ATOM 1540 C CA . GLU A 1 195 ? -7.557 -8.357 -6.529 1.00 90.81 195 GLU A CA 1
ATOM 1541 C C . GLU A 1 195 ? -7.672 -7.957 -5.044 1.00 90.81 195 GLU A C 1
ATOM 1543 O O . GLU A 1 195 ? -8.062 -6.834 -4.724 1.00 90.81 195 GLU A O 1
ATOM 1548 N N . LEU A 1 196 ? -7.319 -8.873 -4.132 1.00 95.19 196 LEU A N 1
ATOM 1549 C CA . LEU A 1 196 ? -7.522 -8.690 -2.687 1.00 95.19 196 LEU A CA 1
ATOM 1550 C C . LEU A 1 196 ? -6.265 -8.314 -1.899 1.00 95.19 196 LEU A C 1
ATOM 1552 O O . LEU A 1 196 ? -6.385 -8.020 -0.714 1.00 95.19 196 LEU A O 1
ATOM 1556 N N . ARG A 1 197 ? -5.071 -8.336 -2.509 1.00 94.12 197 ARG A N 1
ATOM 1557 C CA . ARG A 1 197 ? -3.803 -8.115 -1.786 1.00 94.12 197 ARG A CA 1
ATOM 1558 C C . ARG A 1 197 ? -3.778 -6.782 -1.053 1.00 94.12 197 ARG A C 1
ATOM 1560 O O . ARG A 1 197 ? -3.642 -6.775 0.162 1.00 94.12 197 ARG A O 1
ATOM 1567 N N . PHE A 1 198 ? -4.011 -5.685 -1.768 1.00 95.19 198 PHE A N 1
ATOM 1568 C CA . PHE A 1 198 ? -4.053 -4.351 -1.171 1.00 95.19 198 PHE A CA 1
ATOM 1569 C C . PHE A 1 198 ? -5.032 -4.257 0.010 1.00 95.19 198 PHE A C 1
ATOM 1571 O O . PHE A 1 198 ? -4.671 -3.759 1.072 1.00 95.19 198 PHE A O 1
ATOM 1578 N N . PHE A 1 199 ? -6.250 -4.781 -0.143 1.00 96.00 199 PHE A N 1
ATOM 1579 C CA . PHE A 1 199 ? -7.271 -4.724 0.906 1.00 96.00 199 PHE A CA 1
ATOM 1580 C C . PHE A 1 199 ? -6.908 -5.567 2.137 1.00 96.00 199 PHE A C 1
ATOM 1582 O O . PHE A 1 199 ? -7.186 -5.155 3.262 1.00 96.00 199 PHE A O 1
ATOM 1589 N N . LYS A 1 200 ? -6.272 -6.730 1.937 1.00 96.94 200 LYS A N 1
ATOM 1590 C CA . LYS A 1 200 ? -5.760 -7.561 3.035 1.00 96.94 200 LYS A CA 1
ATOM 1591 C C . LYS A 1 200 ? -4.648 -6.844 3.796 1.00 96.94 200 LYS A C 1
ATOM 1593 O O . LYS A 1 200 ? -4.752 -6.710 5.006 1.00 96.94 200 LYS A O 1
ATOM 1598 N N . GLU A 1 201 ? -3.659 -6.309 3.086 1.00 97.25 201 GLU A N 1
ATOM 1599 C CA . GLU A 1 201 ? -2.542 -5.584 3.702 1.00 97.25 201 GLU A CA 1
ATOM 1600 C C . GLU A 1 201 ? -3.019 -4.335 4.457 1.00 97.25 201 GLU A C 1
ATOM 1602 O O . GLU A 1 201 ? -2.588 -4.090 5.580 1.00 97.25 201 GLU A O 1
ATOM 1607 N N . LYS A 1 202 ? -3.977 -3.583 3.894 1.00 96.12 202 LYS A N 1
ATOM 1608 C CA . LYS A 1 202 ? -4.609 -2.437 4.566 1.00 96.12 202 LYS A CA 1
ATOM 1609 C C . LYS A 1 202 ? -5.215 -2.842 5.914 1.00 96.12 202 LYS A C 1
ATOM 1611 O O . LYS A 1 202 ? -4.946 -2.198 6.926 1.00 96.12 202 LYS A O 1
ATOM 1616 N N . ARG A 1 203 ? -6.014 -3.915 5.933 1.00 97.50 203 ARG A N 1
ATOM 1617 C CA . ARG A 1 203 ? -6.614 -4.460 7.161 1.00 97.50 203 ARG A CA 1
ATOM 1618 C C . ARG A 1 203 ? -5.540 -4.909 8.152 1.00 97.50 203 ARG A C 1
ATOM 1620 O O . ARG A 1 203 ? -5.632 -4.573 9.327 1.00 97.50 203 ARG A O 1
ATOM 1627 N N . ASP A 1 204 ? -4.537 -5.645 7.685 1.00 97.25 204 ASP A N 1
ATOM 1628 C CA . ASP A 1 204 ? -3.516 -6.249 8.546 1.00 97.25 204 ASP A CA 1
ATOM 1629 C C . ASP A 1 204 ? -2.625 -5.184 9.204 1.00 97.25 204 ASP A C 1
ATOM 1631 O O . ASP A 1 204 ? -2.346 -5.279 10.397 1.00 97.25 204 ASP A O 1
ATOM 1635 N N . ILE A 1 205 ? -2.270 -4.115 8.485 1.00 97.50 205 ILE A N 1
ATOM 1636 C CA . ILE A 1 205 ? -1.532 -2.967 9.039 1.00 97.50 205 ILE A CA 1
ATOM 1637 C C . ILE A 1 205 ? -2.345 -2.248 10.126 1.00 97.50 205 ILE A C 1
ATOM 1639 O O . ILE A 1 205 ? -1.800 -1.898 11.172 1.00 97.50 205 ILE A O 1
ATOM 1643 N N . LEU A 1 206 ? -3.646 -2.031 9.908 1.00 97.00 206 LEU A N 1
ATOM 1644 C CA . LEU A 1 206 ? -4.519 -1.381 10.896 1.00 97.00 206 LEU A CA 1
ATOM 1645 C C . LEU A 1 206 ? -4.738 -2.267 12.128 1.00 97.00 206 LEU A C 1
ATOM 1647 O O . LEU A 1 206 ? -4.704 -1.773 13.254 1.00 97.00 206 LEU A O 1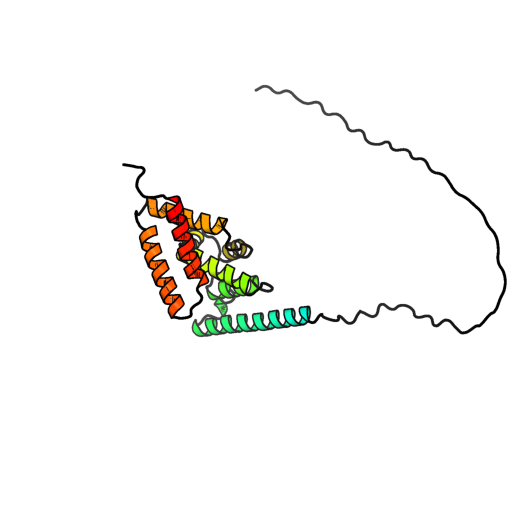
ATOM 1651 N N . ALA A 1 207 ? -4.921 -3.574 11.928 1.00 96.31 207 ALA A N 1
ATOM 1652 C CA . ALA A 1 207 ? -5.028 -4.542 13.014 1.00 96.31 207 ALA A CA 1
ATOM 1653 C C . ALA A 1 207 ? -3.730 -4.609 13.836 1.00 96.31 207 ALA A C 1
ATOM 1655 O O . ALA A 1 207 ? -3.781 -4.607 15.067 1.00 96.31 207 ALA A O 1
ATOM 1656 N N . LEU A 1 208 ? -2.570 -4.590 13.167 1.00 96.50 208 LEU A N 1
ATOM 1657 C CA . LEU A 1 208 ? -1.263 -4.490 13.812 1.00 96.50 208 LEU A CA 1
ATOM 1658 C C . LEU A 1 208 ? -1.158 -3.206 14.641 1.00 96.50 208 LEU A C 1
ATOM 1660 O O . LEU A 1 208 ? -0.788 -3.276 15.811 1.00 96.50 208 LEU A O 1
ATOM 1664 N N . ALA A 1 209 ? -1.540 -2.056 14.083 1.00 95.94 209 ALA A N 1
ATOM 1665 C CA . ALA A 1 209 ? -1.518 -0.786 14.803 1.00 95.94 209 ALA A CA 1
ATOM 1666 C C . ALA A 1 209 ? -2.404 -0.825 16.061 1.00 95.94 209 ALA A C 1
ATOM 1668 O O . ALA A 1 209 ? -1.930 -0.489 17.141 1.00 95.94 209 ALA A O 1
ATOM 1669 N N . LEU A 1 210 ? -3.647 -1.318 15.964 1.00 93.44 210 LEU A N 1
ATOM 1670 C CA . LEU A 1 210 ? -4.529 -1.476 17.132 1.00 93.44 210 LEU A CA 1
ATOM 1671 C C . LEU A 1 210 ? -3.930 -2.392 18.200 1.00 93.44 210 LEU A C 1
ATOM 1673 O O . LEU A 1 210 ? -4.005 -2.079 19.386 1.00 93.44 210 LEU A O 1
ATOM 1677 N N . SER A 1 211 ? -3.317 -3.507 17.793 1.00 93.25 211 SER A N 1
ATOM 1678 C CA . SER A 1 211 ? -2.714 -4.455 18.736 1.00 93.25 211 SER A CA 1
ATOM 1679 C C . SER A 1 211 ? -1.579 -3.837 19.563 1.00 93.25 211 SER A C 1
ATOM 1681 O O . SER A 1 211 ? -1.359 -4.253 20.697 1.00 93.25 211 SER A O 1
ATOM 1683 N N . GLN A 1 212 ? -0.895 -2.821 19.024 1.00 92.62 212 GLN A N 1
ATOM 1684 C CA . GLN A 1 212 ? 0.205 -2.126 19.696 1.00 92.62 212 GLN A CA 1
ATOM 1685 C C . GLN A 1 212 ? -0.263 -1.018 20.650 1.00 92.62 212 GLN A C 1
ATOM 1687 O O . GLN A 1 212 ? 0.478 -0.661 21.562 1.00 92.62 212 GLN A O 1
ATOM 1692 N N . ILE A 1 213 ? -1.474 -0.479 20.468 1.00 86.25 213 ILE A N 1
ATOM 1693 C CA . ILE A 1 213 ? -2.029 0.579 21.333 1.00 86.25 213 ILE A CA 1
ATOM 1694 C C . ILE A 1 213 ? -2.679 -0.011 22.599 1.00 86.25 213 ILE A C 1
ATOM 1696 O O . ILE A 1 213 ? -2.811 0.684 23.604 1.00 86.25 213 ILE A O 1
ATOM 1700 N N . GLY A 1 214 ? -3.007 -1.309 22.592 1.00 66.19 214 GLY A N 1
ATOM 1701 C CA . GLY A 1 214 ? -3.651 -2.001 23.713 1.00 66.19 214 GLY A CA 1
ATOM 1702 C C . GLY A 1 214 ? -5.118 -1.583 23.919 1.00 66.19 214 GLY A C 1
ATOM 1703 O O . GLY A 1 214 ? -5.596 -0.636 23.291 1.00 66.19 214 GLY A O 1
ATOM 1704 N N . PRO A 1 215 ? -5.890 -2.294 24.765 1.00 58.03 215 PRO A N 1
ATOM 1705 C CA . PRO A 1 215 ? -7.209 -1.819 25.167 1.00 58.03 215 PRO A CA 1
ATOM 1706 C C . PRO A 1 215 ? -7.051 -0.507 25.947 1.00 58.03 215 PRO A C 1
ATOM 1708 O O . PRO A 1 215 ? -6.131 -0.373 26.751 1.00 58.03 215 PRO A O 1
ATOM 1711 N N . ALA A 1 216 ? -7.948 0.451 25.709 1.00 53.94 216 ALA A N 1
ATOM 1712 C CA . ALA A 1 216 ? -7.938 1.812 26.254 1.00 53.94 216 ALA A CA 1
ATOM 1713 C C . ALA A 1 216 ? -8.143 1.917 27.793 1.00 53.94 216 ALA A C 1
ATOM 1715 O O . ALA A 1 216 ? -8.781 2.851 28.267 1.00 53.94 216 ALA A O 1
ATOM 1716 N N . GLU A 1 217 ? -7.609 0.987 28.589 1.00 47.38 217 GLU A N 1
ATOM 1717 C CA . GLU A 1 217 ? -7.795 0.877 30.043 1.00 47.38 217 GLU A CA 1
ATOM 1718 C C . GLU A 1 217 ? -6.463 0.689 30.798 1.00 47.38 217 GLU A C 1
ATOM 1720 O O . GLU A 1 217 ? -6.301 -0.228 31.599 1.00 47.38 217 GLU A O 1
ATOM 1725 N N . SER A 1 218 ? -5.476 1.562 30.580 1.00 40.84 218 SER A N 1
ATOM 1726 C CA . SER A 1 218 ? -4.354 1.690 31.533 1.00 40.84 218 SER A CA 1
ATOM 1727 C C . SER A 1 218 ? -4.048 3.130 31.953 1.00 40.84 218 SER A C 1
ATOM 1729 O O . SER A 1 218 ? -2.985 3.390 32.512 1.00 40.84 218 SER A O 1
ATOM 1731 N N . LEU A 1 219 ? -4.960 4.068 31.688 1.00 41.69 219 LEU A N 1
ATOM 1732 C CA . LEU A 1 219 ? -4.865 5.468 32.118 1.00 41.69 219 LEU A CA 1
ATOM 1733 C C . LEU A 1 219 ? -6.224 5.975 32.630 1.00 41.69 219 LEU A C 1
ATOM 1735 O O . LEU A 1 219 ? -6.726 7.001 32.173 1.00 41.69 219 LEU A O 1
ATOM 1739 N N . ALA A 1 220 ? -6.816 5.222 33.559 1.00 36.66 220 ALA A N 1
ATOM 1740 C CA . ALA A 1 220 ? -7.846 5.717 34.472 1.00 36.66 220 ALA A CA 1
ATOM 1741 C C . ALA A 1 220 ? -7.221 5.948 35.852 1.00 36.66 220 ALA A C 1
ATOM 1743 O O . ALA A 1 220 ? -6.419 5.081 36.274 1.00 36.66 220 ALA A O 1
#

Mean predicted aligned error: 17.84 Å

Secondary structure (DSSP, 8-state):
-----------------------------------------------PPP-----HHHHHHHHHHHHHHHHHHHHHHHHHHHTT-GGGTT-TTSHHHHHHHHHHHTTT--HHHHHHHHHHHHHHHHTSHHHHHHHTT--HHHHHHHHHT--S-HHHHHHHHHHHHHHHHHSTTHHHHHHHHHHHHHHHHHHTT---HHHHHHHHHHHHHHHHH--S-S--

InterPro domains:
  IPR029270 Limb expression 1 [PF14954] (52-212)
  IPR051436 Autophagy-related EPG5 [PTHR31139] (134-192)

pLDDT: mean 70.79, std 22.3, range [30.88, 98.06]